Protein AF-A0A1A6HF45-F1 (afdb_monomer)

Mean predicted aligned error: 6.42 Å

Secondary structure (DSSP, 8-state):
-EE-HHHHT-B-TTS-BHHHHHHHTTPPPEE-----EEE-TTSSS-EEE---TTHHHHT---SSHHHHHHHHHHTT---EE--PPP--SS--HHHHHHHHHHHHHHHHHHHHHTT--GGG-EE-PBP----TT--S---HHHHHHHHHHHHHHH--TT---B--B-TT--HHHHHHHHHHHHH-SS---

Nearest PDB structures (foldseek):
  1ewd-assembly1_D  TM=9.603E-01  e=3.423E-29  Oryctolagus cuniculus
  2quu-assembly1_B  TM=9.633E-01  e=3.889E-29  Oryctolagus cuniculus
  5ky6-assembly1_A  TM=9.635E-01  e=1.078E-28  Homo sapiens
  1xfb-assembly1_A  TM=9.601E-01  e=4.112E-28  Homo sapiens
  1fdj-assembly1_A  TM=9.545E-01  e=1.053E-25  Oryctolagus cuniculus

Organism: Neotoma lepida (NCBI:txid56216)

Solvent-accessible surface area (backbone atoms only — not comparable to full-atom values): 10863 Å² total; per-residue (Å²): 86,78,32,51,71,71,56,59,77,36,56,47,97,88,67,48,41,42,61,55,56,41,44,75,71,76,42,62,82,45,70,60,68,66,70,49,75,41,80,38,86,98,51,92,83,42,66,45,78,41,37,42,83,63,39,21,88,72,72,46,76,55,91,50,78,35,41,47,36,40,46,27,49,81,68,78,39,72,32,70,49,64,71,71,67,78,63,86,66,57,44,48,45,66,57,36,28,54,50,51,35,56,50,43,40,52,49,50,49,45,26,54,76,61,67,45,64,48,67,55,32,35,39,29,36,51,68,32,48,50,17,92,65,28,86,76,82,78,53,65,67,56,48,12,44,41,35,55,51,32,41,69,74,36,56,62,71,55,38,76,45,76,54,66,47,64,81,91,54,51,78,66,55,43,52,52,46,53,51,34,41,72,64,38,92,66,88,79,110

Radius of gyration: 18.0 Å; Cα contacts (8 Å, |Δi|>4): 271; chains: 1; bounding box: 36×46×45 Å

Foldseek 3Di:
DEDEPVLQQDADPVRHRVCVVQVVVVHDYHYDQWPDWDDDPPDDRDTFIHRFVCVDVVFRHDDHLLVVLVSCVSVVHAEEREPEDAQPDQFALVVLLVVLLVSLQVVVVSNVVSVHQQLSYEYAYAQRHHHPNHPDDDDLLSSLCSRQVSCVNRPDPSHPYYDYDQHPDDPVRSVSSVVSNVVHPDDDD

pLDDT: mean 83.81, std 14.58, range [29.05, 98.5]

Structure (mmCIF, N/CA/C/O backbone):
data_AF-A0A1A6HF45-F1
#
_entry.id   AF-A0A1A6HF45-F1
#
loop_
_atom_site.group_PDB
_atom_site.id
_atom_site.type_symbol
_atom_site.label_atom_id
_atom_site.label_alt_id
_atom_site.label_comp_id
_atom_site.label_asym_id
_atom_site.label_entity_id
_atom_site.label_seq_id
_atom_site.pdbx_PDB_ins_code
_atom_site.Cartn_x
_atom_site.Cartn_y
_atom_site.Cartn_z
_atom_site.occupancy
_atom_site.B_iso_or_equiv
_atom_site.auth_seq_id
_atom_site.auth_comp_id
_atom_site.auth_asym_id
_atom_site.auth_atom_id
_atom_site.pdbx_PDB_model_num
ATOM 1 N N . MET A 1 1 ? -5.197 11.336 8.314 1.00 84.81 1 MET A N 1
ATOM 2 C CA . MET A 1 1 ? -3.886 11.522 8.972 1.00 84.81 1 MET A CA 1
ATOM 3 C C . MET A 1 1 ? -3.612 10.313 9.843 1.00 84.81 1 MET A C 1
ATOM 5 O O . MET A 1 1 ? -4.471 9.994 10.654 1.00 84.81 1 MET A O 1
ATOM 9 N N . ILE A 1 2 ? -2.473 9.645 9.664 1.00 85.75 2 ILE A N 1
ATOM 10 C CA . ILE A 1 2 ? -2.069 8.496 10.487 1.00 85.75 2 ILE A CA 1
ATOM 11 C C . ILE A 1 2 ? -1.149 9.019 11.592 1.00 85.75 2 ILE A C 1
ATOM 13 O O . ILE A 1 2 ? -0.159 9.681 11.295 1.00 85.75 2 ILE A O 1
ATOM 17 N N . LEU A 1 3 ? -1.496 8.767 12.852 1.00 78.69 3 LEU A N 1
ATOM 18 C CA . LEU A 1 3 ? -0.749 9.229 14.021 1.00 78.69 3 LEU A CA 1
ATOM 19 C C . LEU A 1 3 ? -0.046 8.065 14.723 1.00 78.69 3 LEU A C 1
ATOM 21 O O . LEU A 1 3 ? -0.551 6.940 14.740 1.00 78.69 3 LEU A O 1
ATOM 25 N N . PHE A 1 4 ? 1.082 8.352 15.368 1.00 77.50 4 PHE A N 1
ATOM 26 C CA . PHE A 1 4 ? 1.642 7.462 16.383 1.00 77.50 4 PHE A CA 1
ATOM 27 C C . PHE A 1 4 ? 0.819 7.540 17.674 1.00 77.50 4 PHE A C 1
ATOM 29 O O . PHE A 1 4 ? 0.128 8.530 17.927 1.00 77.50 4 PHE A O 1
ATOM 36 N N . HIS A 1 5 ? 0.921 6.502 18.510 1.00 71.00 5 HIS A N 1
ATOM 37 C CA . HIS A 1 5 ? 0.204 6.429 19.785 1.00 71.00 5 HIS A CA 1
ATOM 38 C C . HIS A 1 5 ? 0.452 7.660 20.666 1.00 71.00 5 HIS A C 1
ATOM 40 O O . HIS A 1 5 ? -0.495 8.215 21.208 1.00 71.00 5 HIS A O 1
ATOM 46 N N . GLU A 1 6 ? 1.697 8.132 20.753 1.00 74.88 6 GLU A N 1
ATOM 47 C CA . GLU A 1 6 ? 2.042 9.329 21.524 1.00 74.88 6 GLU A CA 1
ATOM 48 C C . GLU A 1 6 ? 1.312 10.579 21.003 1.00 74.88 6 GLU A C 1
ATOM 50 O O . GLU A 1 6 ? 0.647 11.285 21.761 1.00 74.88 6 GLU A O 1
ATOM 55 N N . THR A 1 7 ? 1.360 10.815 19.688 1.00 80.25 7 THR A N 1
ATOM 56 C CA . THR A 1 7 ? 0.753 11.986 19.038 1.00 80.25 7 THR A CA 1
ATOM 57 C C . THR A 1 7 ? -0.770 12.012 19.167 1.00 80.25 7 THR A C 1
ATOM 59 O O . THR A 1 7 ? -1.367 13.086 19.152 1.00 80.25 7 THR A O 1
ATOM 62 N N . LEU A 1 8 ? -1.425 10.858 19.339 1.00 69.50 8 LEU A N 1
ATOM 63 C CA . LEU A 1 8 ? -2.877 10.794 19.527 1.00 69.50 8 LEU A CA 1
ATOM 64 C C . LEU A 1 8 ? -3.349 11.579 20.766 1.00 69.50 8 LEU A C 1
ATOM 66 O O . LEU A 1 8 ? -4.447 12.139 20.751 1.00 69.50 8 LEU A O 1
ATOM 70 N N . TYR A 1 9 ? -2.522 11.641 21.813 1.00 76.88 9 TYR A N 1
ATOM 71 C CA . TYR A 1 9 ? -2.852 12.293 23.086 1.00 76.88 9 TYR A CA 1
ATOM 72 C C . TYR A 1 9 ? -2.232 13.686 23.242 1.00 76.88 9 TYR A C 1
ATOM 74 O O . TYR A 1 9 ? -2.485 14.367 24.239 1.00 76.88 9 TYR A O 1
ATOM 82 N N . GLN A 1 10 ? -1.445 14.128 22.260 1.00 84.12 10 GLN A N 1
ATOM 83 C CA . GLN A 1 10 ? -0.856 15.461 22.247 1.00 84.12 10 GLN A CA 1
ATOM 84 C C . GLN A 1 10 ? -1.895 16.541 21.889 1.00 84.12 10 GLN A C 1
ATOM 86 O O . GLN A 1 10 ? -2.979 16.282 21.346 1.00 84.12 10 GLN A O 1
ATOM 91 N N . LYS A 1 11 ? -1.552 17.784 22.230 1.00 90.69 11 LYS A N 1
ATOM 92 C CA . LYS A 1 11 ? -2.374 18.979 22.027 1.00 90.69 11 LYS A CA 1
ATOM 93 C C . LYS A 1 11 ? -1.600 20.003 21.203 1.00 90.69 11 LYS A C 1
ATOM 95 O O . LYS A 1 11 ? -0.378 20.059 21.291 1.00 90.69 11 LYS A O 1
ATOM 100 N N . ALA A 1 12 ? -2.325 20.809 20.437 1.00 94.75 12 ALA A N 1
ATOM 101 C CA . ALA A 1 12 ? -1.776 21.996 19.796 1.00 94.75 12 ALA A CA 1
ATOM 102 C C . ALA A 1 12 ? -1.523 23.111 20.827 1.00 94.75 12 ALA A C 1
ATOM 104 O O . ALA A 1 12 ? -2.021 23.048 21.954 1.00 94.75 12 ALA A O 1
ATOM 105 N N . ASP A 1 13 ? -0.811 24.160 20.411 1.00 97.19 13 ASP A N 1
ATOM 106 C CA . ASP A 1 13 ? -0.494 25.323 21.255 1.00 97.19 13 ASP A CA 1
ATOM 107 C C . ASP A 1 13 ? -1.749 26.035 21.793 1.00 97.19 13 ASP A C 1
ATOM 109 O O . ASP A 1 13 ? -1.724 26.636 22.863 1.00 97.19 13 ASP A O 1
ATOM 113 N N . ASP A 1 14 ? -2.878 25.921 21.084 1.00 95.44 14 ASP A N 1
ATOM 114 C CA . ASP A 1 14 ? -4.184 26.446 21.504 1.00 95.44 14 ASP A CA 1
ATOM 115 C C . ASP A 1 14 ? -4.932 25.542 22.510 1.00 95.44 14 ASP A C 1
ATOM 117 O O . ASP A 1 14 ? -6.084 25.802 22.863 1.00 95.44 14 ASP A O 1
ATOM 121 N N . GLY A 1 15 ? -4.296 24.461 22.970 1.00 94.19 15 GLY A N 1
ATOM 122 C CA . GLY A 1 15 ? -4.825 23.517 23.951 1.00 94.19 15 GLY A CA 1
ATOM 123 C C . GLY A 1 15 ? -5.776 22.458 23.388 1.00 94.19 15 GLY A C 1
ATOM 124 O O . GLY A 1 15 ? -6.162 21.543 24.128 1.00 94.19 15 GLY A O 1
ATOM 125 N N . ARG A 1 16 ? -6.149 22.515 22.100 1.00 92.38 16 ARG A N 1
ATOM 126 C CA . ARG A 1 16 ? -7.020 21.500 21.490 1.00 92.38 16 ARG A CA 1
ATOM 127 C C . ARG A 1 16 ? -6.257 20.193 21.245 1.00 92.38 16 ARG A C 1
ATOM 129 O O . ARG A 1 16 ? -5.139 20.230 20.730 1.00 92.38 16 ARG A O 1
ATOM 136 N N . PRO A 1 17 ? -6.849 19.018 21.539 1.00 85.38 17 PRO A N 1
ATOM 137 C CA . PRO A 1 17 ? -6.277 17.732 21.142 1.00 85.38 17 PRO A CA 1
ATOM 138 C C . PRO A 1 17 ? -6.073 17.661 19.627 1.00 85.38 17 PRO A C 1
ATOM 140 O O . PRO A 1 17 ? -6.963 18.072 18.874 1.00 85.38 17 PRO A O 1
ATOM 143 N N . PHE A 1 18 ? -4.973 17.065 19.158 1.00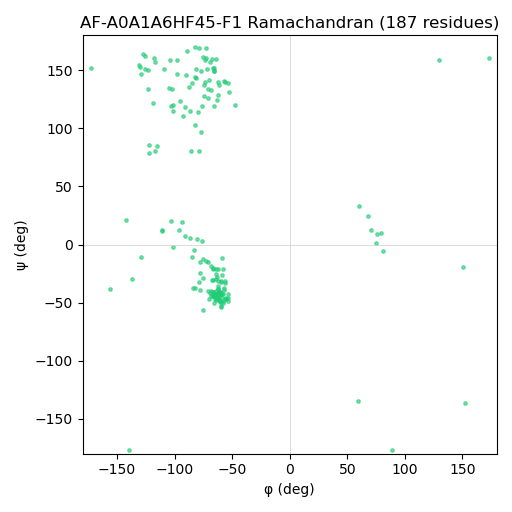 83.38 18 PHE A N 1
ATOM 144 C CA . PHE A 1 18 ? -4.741 16.918 17.713 1.00 83.38 18 PHE A CA 1
ATOM 145 C C . PHE A 1 18 ? -5.878 16.178 16.999 1.00 83.38 18 PHE A C 1
ATOM 147 O O . PHE A 1 18 ? -6.220 16.525 15.868 1.00 83.38 18 PHE A O 1
ATOM 154 N N . LEU A 1 19 ? -6.550 15.246 17.685 1.00 78.38 19 LEU A N 1
ATOM 155 C CA . LEU A 1 19 ? -7.766 14.597 17.190 1.00 78.38 19 LEU A CA 1
ATOM 156 C C . LEU A 1 19 ? -8.847 15.616 16.784 1.00 78.38 19 LEU A C 1
ATOM 158 O O . LEU A 1 19 ? -9.450 15.490 15.720 1.00 78.38 19 LEU A O 1
ATOM 162 N N . GLN A 1 20 ? -9.091 16.626 17.623 1.00 80.19 20 GLN A N 1
ATOM 163 C CA . GLN A 1 20 ? -10.076 17.672 17.341 1.00 80.19 20 GLN A CA 1
ATOM 164 C C . GLN A 1 20 ? -9.598 18.593 16.225 1.00 80.19 20 GLN A C 1
ATOM 166 O O . GLN A 1 20 ? -10.389 18.945 15.353 1.00 80.19 20 GLN A O 1
ATOM 171 N N . VAL A 1 21 ? -8.308 18.941 16.212 1.00 91.94 21 VAL A N 1
ATOM 172 C CA . VAL A 1 21 ? -7.723 19.770 15.151 1.00 91.94 21 VAL A CA 1
ATOM 173 C C . VAL A 1 21 ? -7.921 19.106 13.786 1.00 91.94 21 VAL A C 1
ATOM 175 O O . VAL A 1 21 ? -8.437 19.746 12.871 1.00 91.94 21 VAL A O 1
ATOM 178 N N . ILE A 1 22 ? -7.600 17.816 13.656 1.00 87.44 22 ILE A N 1
ATOM 179 C CA . ILE A 1 22 ? -7.742 17.070 12.398 1.00 87.44 22 ILE A CA 1
ATOM 180 C C . ILE A 1 22 ? -9.219 16.949 11.996 1.00 87.44 22 ILE A C 1
ATOM 182 O O . ILE A 1 22 ? -9.564 17.267 10.857 1.00 87.44 22 ILE A O 1
ATOM 186 N N . LYS A 1 23 ? -10.103 16.572 12.931 1.00 82.31 23 LYS A N 1
ATOM 187 C CA . LYS A 1 23 ? -11.547 16.449 12.660 1.00 82.31 23 LYS A CA 1
ATOM 188 C C . LYS A 1 23 ? -12.186 17.779 12.258 1.00 82.31 23 LYS A C 1
ATOM 190 O O . LYS A 1 23 ? -13.011 17.802 11.353 1.00 82.31 23 LYS A O 1
ATOM 195 N N . SER A 1 24 ? -11.773 18.892 12.871 1.00 92.62 24 SER A N 1
ATOM 196 C CA . SER A 1 24 ? -12.285 20.230 12.529 1.00 92.62 24 SER A CA 1
ATOM 197 C C . SER A 1 24 ? -11.942 20.664 11.100 1.00 92.62 24 SER A C 1
ATOM 199 O O . SER A 1 24 ? -12.625 21.514 10.541 1.00 92.62 24 SER A O 1
ATOM 201 N N . LYS A 1 25 ? -10.918 20.050 10.492 1.00 94.06 25 LYS A N 1
ATOM 202 C CA . LYS A 1 25 ? -10.513 20.259 9.095 1.00 94.06 25 LYS A CA 1
ATOM 203 C C . LYS A 1 25 ? -11.093 19.203 8.140 1.00 94.06 25 LYS A C 1
ATOM 205 O O . LYS A 1 25 ? -10.629 19.089 7.012 1.00 94.06 25 LYS A O 1
ATOM 210 N N . GLY A 1 26 ? -12.060 18.399 8.594 1.00 90.00 26 GLY A N 1
ATOM 211 C CA . GLY A 1 26 ? -12.676 17.322 7.810 1.00 90.00 26 GLY A CA 1
ATOM 212 C C . GLY A 1 26 ? -11.808 16.068 7.654 1.00 90.00 26 GLY A C 1
ATOM 213 O O . GLY A 1 26 ? -12.150 15.177 6.883 1.00 90.00 26 GLY A O 1
ATOM 214 N N . GLY A 1 27 ? -10.682 15.977 8.368 1.00 82.19 27 GLY A N 1
ATOM 215 C CA . GLY A 1 27 ? -9.774 14.840 8.278 1.00 82.19 27 GLY A CA 1
ATOM 216 C C . GLY A 1 27 ? -10.226 13.646 9.120 1.00 82.19 27 GLY A C 1
ATOM 217 O O . GLY A 1 27 ? -10.680 13.795 10.256 1.00 82.19 27 GLY A O 1
ATOM 218 N N . VAL A 1 28 ? -10.007 12.441 8.593 1.00 82.94 28 VAL A N 1
ATOM 219 C CA . VAL A 1 28 ? -10.103 11.188 9.357 1.00 82.94 28 VAL A CA 1
ATOM 220 C C . VAL A 1 28 ? -8.776 10.926 10.073 1.00 82.94 28 VAL A C 1
ATOM 222 O O . VAL A 1 28 ? -7.695 11.154 9.515 1.00 82.94 28 VAL A O 1
ATOM 225 N N . VAL A 1 29 ? -8.850 10.456 11.319 1.00 74.31 29 VAL A N 1
ATOM 226 C CA . VAL A 1 29 ? -7.678 10.109 12.133 1.00 74.31 29 VAL A CA 1
ATOM 227 C C . VAL A 1 29 ? -7.497 8.596 12.123 1.00 74.31 29 VAL A C 1
ATOM 229 O O . VAL A 1 29 ? -8.390 7.871 12.546 1.00 74.31 29 VAL A O 1
ATOM 232 N N . GLY A 1 30 ? -6.345 8.144 11.639 1.00 77.06 30 GLY A N 1
ATOM 233 C CA . GLY A 1 30 ? -5.865 6.772 11.766 1.00 77.06 30 GLY A CA 1
ATOM 234 C C . GLY A 1 30 ? -4.777 6.687 12.834 1.00 77.06 30 GLY A C 1
ATOM 235 O O . GLY A 1 30 ? -4.132 7.687 13.152 1.00 77.06 30 GLY A O 1
ATOM 236 N N . ILE A 1 31 ? -4.557 5.493 13.372 1.00 71.69 31 ILE A N 1
ATOM 237 C CA . ILE A 1 31 ? -3.501 5.212 14.346 1.00 71.69 31 ILE A CA 1
ATOM 238 C C . ILE A 1 31 ? -2.605 4.092 13.823 1.00 71.69 31 ILE A C 1
ATOM 240 O O . ILE A 1 31 ? -3.099 3.075 13.342 1.00 71.69 31 ILE A O 1
ATOM 244 N N . LYS A 1 32 ? -1.287 4.285 13.921 1.00 76.12 32 LYS A N 1
ATOM 245 C CA . LYS A 1 32 ? -0.308 3.224 13.692 1.00 76.12 32 LYS A CA 1
ATOM 246 C C . LYS A 1 32 ? -0.307 2.275 14.892 1.00 76.12 32 LYS A C 1
ATOM 248 O O . LYS A 1 32 ? -0.211 2.717 16.037 1.00 76.12 32 LYS A O 1
ATOM 253 N N . VAL A 1 33 ? -0.448 0.984 14.624 1.00 63.81 33 VAL A N 1
ATOM 254 C CA . VAL A 1 33 ? -0.724 -0.052 15.636 1.00 63.81 33 VAL A CA 1
ATOM 255 C C . VAL A 1 33 ? 0.225 -1.245 15.550 1.00 63.81 33 VAL A C 1
ATOM 257 O O . VAL A 1 33 ? 0.284 -2.032 16.498 1.00 63.81 33 VAL A O 1
ATOM 260 N N . ASP A 1 34 ? 1.019 -1.347 14.480 1.00 72.12 34 ASP A N 1
ATOM 261 C CA . ASP A 1 34 ? 2.178 -2.232 14.445 1.00 72.12 34 ASP A CA 1
ATOM 262 C C . ASP A 1 34 ? 3.258 -1.767 15.436 1.00 72.12 34 ASP A C 1
ATOM 264 O O . ASP A 1 34 ? 3.383 -0.586 15.768 1.00 72.12 34 ASP A O 1
ATOM 268 N N . LYS A 1 35 ? 4.043 -2.728 15.925 1.00 66.31 35 LYS A N 1
ATOM 269 C CA . LYS A 1 35 ? 5.190 -2.519 16.821 1.00 66.31 35 LYS A CA 1
ATOM 270 C C . LYS A 1 35 ? 6.523 -2.643 16.067 1.00 66.31 35 LYS A C 1
ATOM 272 O O . LYS A 1 35 ? 7.557 -2.856 16.693 1.00 66.31 35 LYS A O 1
ATOM 277 N N . GLY A 1 36 ? 6.503 -2.494 14.741 1.00 71.75 36 GLY A N 1
ATOM 278 C CA . GLY A 1 36 ? 7.681 -2.589 13.882 1.00 71.75 36 GLY A CA 1
ATOM 279 C C . GLY A 1 36 ? 7.999 -4.001 13.381 1.00 71.75 36 GLY A C 1
ATOM 280 O O . GLY A 1 36 ? 7.261 -4.963 13.603 1.00 71.75 36 GLY A O 1
ATOM 281 N N . MET A 1 37 ? 9.107 -4.098 12.647 1.00 75.62 37 MET A N 1
ATOM 282 C CA . MET A 1 37 ? 9.566 -5.318 11.983 1.00 75.62 37 MET A CA 1
ATOM 283 C C . MET A 1 37 ? 10.485 -6.148 12.883 1.00 75.62 37 MET A C 1
ATOM 285 O O . MET A 1 37 ? 11.303 -5.598 13.619 1.00 75.62 37 MET A O 1
ATOM 289 N N . VAL A 1 38 ? 10.415 -7.474 12.756 1.00 75.31 38 VAL A N 1
ATOM 290 C CA . VAL A 1 38 ? 11.356 -8.413 13.380 1.00 75.31 38 VAL A CA 1
ATOM 291 C C . VAL A 1 38 ? 11.897 -9.436 12.389 1.00 75.31 38 VAL A C 1
ATOM 293 O O . VAL A 1 38 ? 11.205 -9.766 11.424 1.00 75.31 38 VAL A O 1
ATOM 296 N N . PRO A 1 39 ? 13.111 -9.972 12.614 1.00 78.69 39 PRO A N 1
ATOM 297 C CA . PRO A 1 39 ? 13.702 -10.963 11.723 1.00 78.69 39 PRO A CA 1
ATOM 298 C C . PRO A 1 39 ? 12.871 -12.245 11.641 1.00 78.69 39 PRO A C 1
ATOM 300 O O . PRO A 1 39 ? 12.428 -12.782 12.658 1.00 78.69 39 PRO A O 1
ATOM 303 N N . LEU A 1 40 ? 12.720 -12.777 10.429 1.00 69.88 40 LEU A N 1
ATOM 304 C CA . LEU A 1 40 ? 12.119 -14.082 10.195 1.00 69.88 40 LEU A CA 1
ATOM 305 C C . LEU A 1 40 ? 13.221 -15.150 10.165 1.00 69.88 40 LEU A C 1
ATOM 307 O O . LEU A 1 40 ? 14.043 -15.194 9.244 1.00 69.88 40 LEU A O 1
ATOM 311 N N . ALA A 1 41 ? 13.250 -16.003 11.190 1.00 75.38 41 ALA A N 1
ATOM 312 C CA . ALA A 1 41 ? 14.271 -17.036 11.342 1.00 75.38 41 ALA A CA 1
ATOM 313 C C . ALA A 1 41 ? 14.336 -17.967 10.117 1.00 75.38 41 ALA A C 1
ATOM 315 O O . ALA A 1 41 ? 13.313 -18.354 9.555 1.00 75.38 41 ALA A O 1
ATOM 316 N N . GLY A 1 42 ? 15.553 -18.333 9.706 1.00 78.69 42 GLY A N 1
ATOM 317 C CA . GLY A 1 42 ? 15.779 -19.194 8.538 1.00 78.69 42 GLY A CA 1
ATOM 318 C C . GLY A 1 42 ? 15.680 -18.482 7.185 1.00 78.69 42 GLY A C 1
ATOM 319 O O . GLY A 1 42 ? 15.685 -19.143 6.150 1.00 78.69 42 GLY A O 1
ATOM 320 N N . THR A 1 43 ? 15.610 -17.148 7.166 1.00 76.81 43 THR A N 1
ATOM 321 C CA . THR A 1 43 ? 15.607 -16.358 5.928 1.00 76.81 43 THR A CA 1
ATOM 322 C C . THR A 1 43 ? 16.826 -15.444 5.830 1.00 76.81 43 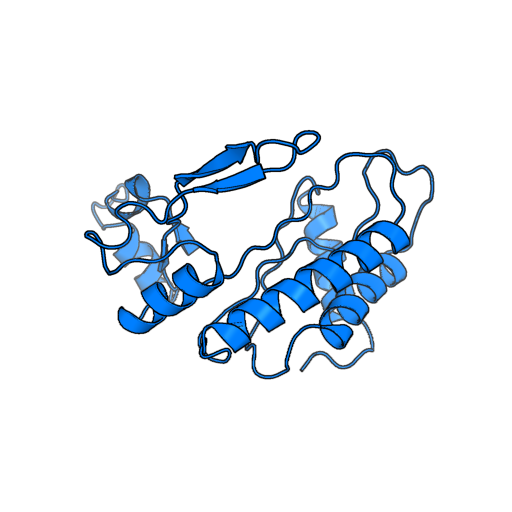THR A C 1
ATOM 324 O O . THR A 1 43 ? 17.430 -15.079 6.838 1.00 76.81 43 THR A O 1
ATOM 327 N N . ASN A 1 44 ? 17.189 -15.053 4.606 1.00 79.44 44 ASN A N 1
ATOM 328 C CA . ASN A 1 44 ? 18.256 -14.084 4.370 1.00 79.44 44 ASN A CA 1
ATOM 329 C C . ASN A 1 44 ? 17.744 -12.654 4.610 1.00 79.44 44 ASN A C 1
ATOM 331 O O . ASN A 1 44 ? 17.347 -11.976 3.666 1.00 79.44 44 ASN A O 1
ATOM 335 N N . GLY A 1 45 ? 17.677 -12.243 5.878 1.00 74.94 45 GLY A N 1
ATOM 336 C CA . GLY A 1 45 ? 17.323 -10.874 6.266 1.00 74.94 45 GLY A CA 1
ATOM 337 C C . GLY A 1 45 ? 15.861 -10.478 6.033 1.00 74.94 45 GLY A C 1
ATOM 338 O O . GLY A 1 45 ? 15.548 -9.295 6.124 1.00 74.94 45 GLY A O 1
ATOM 339 N N . LYS A 1 46 ? 14.950 -11.426 5.750 1.00 72.31 46 LYS A N 1
ATOM 340 C CA . LYS A 1 46 ? 13.522 -11.093 5.654 1.00 72.31 46 LYS A CA 1
ATOM 341 C C . LYS A 1 46 ? 12.960 -10.809 7.037 1.00 72.31 46 LYS A C 1
ATOM 343 O O . LYS A 1 46 ? 13.391 -11.388 8.037 1.00 72.31 46 LYS A O 1
ATOM 348 N N . THR A 1 47 ? 11.951 -9.957 7.069 1.00 75.62 47 THR A N 1
ATOM 349 C CA . THR A 1 47 ? 11.260 -9.566 8.289 1.00 75.62 47 THR A CA 1
ATOM 350 C C . THR A 1 47 ? 9.789 -9.963 8.242 1.00 75.62 47 THR A C 1
ATOM 352 O O . THR A 1 47 ? 9.221 -10.239 7.186 1.00 75.62 47 THR A O 1
ATOM 355 N N . THR A 1 48 ? 9.177 -10.019 9.417 1.00 70.50 48 THR A N 1
ATOM 356 C CA . THR A 1 48 ? 7.725 -10.015 9.600 1.00 70.50 48 THR A CA 1
ATOM 357 C C . THR A 1 48 ? 7.361 -8.887 10.556 1.00 70.50 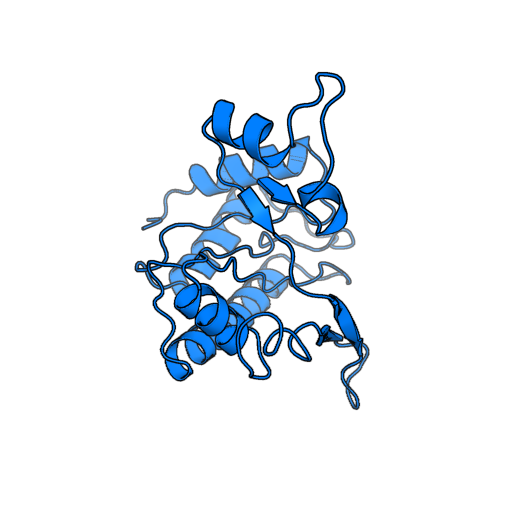48 THR A C 1
ATOM 359 O O . THR A 1 48 ? 8.219 -8.375 11.276 1.00 70.50 48 THR A O 1
ATOM 362 N N . ILE A 1 49 ? 6.100 -8.475 10.575 1.00 61.16 49 ILE A N 1
ATOM 363 C CA . ILE A 1 49 ? 5.634 -7.396 11.447 1.00 61.16 49 ILE A CA 1
ATOM 364 C C . ILE A 1 49 ? 5.226 -7.981 12.806 1.00 61.16 49 ILE A C 1
ATOM 366 O O . ILE A 1 49 ? 4.547 -9.004 12.877 1.00 61.16 49 ILE A O 1
ATOM 370 N N . GLN A 1 50 ? 5.644 -7.326 13.892 1.00 55.28 50 GLN A N 1
ATOM 371 C CA . GLN A 1 50 ? 5.119 -7.542 15.240 1.00 55.28 50 GLN A CA 1
ATOM 372 C C . GLN A 1 50 ? 4.075 -6.481 15.580 1.00 55.28 50 GLN A C 1
ATOM 374 O O . GLN A 1 50 ? 4.049 -5.388 15.023 1.00 55.28 50 GLN A O 1
ATOM 379 N N . GLY A 1 51 ? 3.217 -6.774 16.553 1.00 54.72 51 GLY A N 1
ATOM 380 C CA . GLY A 1 51 ? 2.182 -5.832 16.992 1.00 54.72 51 GLY A CA 1
ATOM 381 C C . GLY A 1 51 ? 0.937 -6.501 17.540 1.00 54.72 51 GLY A C 1
ATOM 382 O O . GLY A 1 51 ? 0.204 -5.877 18.301 1.00 54.72 51 GLY A O 1
ATOM 383 N N . LEU A 1 52 ? 0.766 -7.777 17.200 1.00 49.94 52 LEU A N 1
ATOM 384 C CA . LEU A 1 52 ? -0.428 -8.575 17.446 1.00 49.94 52 LEU A CA 1
ATOM 385 C C . LEU A 1 52 ? -0.528 -9.082 18.893 1.00 49.94 52 LEU A C 1
ATOM 387 O O . LEU A 1 52 ? -1.618 -9.122 19.464 1.00 49.94 52 LEU A O 1
ATOM 391 N N . ASP A 1 53 ? 0.607 -9.360 19.542 1.00 41.03 53 ASP A N 1
ATOM 392 C CA . ASP A 1 53 ? 0.649 -9.692 20.969 1.00 41.03 53 ASP A CA 1
ATOM 393 C C . ASP A 1 53 ? 0.219 -8.475 21.808 1.00 41.03 53 ASP A C 1
ATOM 395 O O . ASP A 1 53 ? 0.825 -7.390 21.750 1.00 41.03 53 ASP A O 1
ATOM 399 N N . GLY A 1 54 ? -0.867 -8.630 22.570 1.00 43.28 54 GLY A N 1
ATOM 400 C CA . GLY A 1 54 ? -1.498 -7.529 23.298 1.00 43.28 54 GLY A CA 1
ATOM 401 C C . GLY A 1 54 ? -2.306 -6.563 22.427 1.00 43.28 54 GLY A C 1
ATOM 402 O O . GLY A 1 54 ? -2.841 -5.587 22.949 1.00 43.28 54 GLY A O 1
ATOM 403 N N . LEU A 1 55 ? -2.416 -6.779 21.107 1.00 49.06 55 LEU A N 1
ATOM 404 C CA . LEU A 1 55 ? -3.462 -6.131 20.298 1.00 49.06 55 LEU A CA 1
ATOM 405 C C . LEU A 1 55 ? -4.840 -6.649 20.713 1.00 49.06 55 LEU A C 1
ATOM 407 O O . LEU A 1 55 ? -5.829 -5.955 20.530 1.00 49.06 55 LEU A O 1
ATOM 411 N N . SER A 1 56 ? -4.860 -7.826 21.350 1.00 41.47 56 SER A N 1
ATOM 412 C CA . SER A 1 56 ? -6.042 -8.490 21.866 1.00 41.47 56 SER A CA 1
ATOM 413 C C . SER A 1 56 ? -6.631 -7.937 23.139 1.00 41.47 56 SER A C 1
ATOM 415 O O . SER A 1 56 ? -7.792 -7.561 23.194 1.00 41.47 56 SER A O 1
ATOM 417 N N . GLU A 1 57 ? -5.804 -7.874 24.179 1.00 40.84 57 GLU A N 1
ATOM 418 C CA . GLU A 1 57 ? -6.197 -7.244 25.431 1.00 40.84 57 GLU A CA 1
ATOM 419 C C . GLU A 1 57 ? -6.296 -5.725 25.284 1.00 40.84 57 GLU A C 1
ATOM 421 O O . GLU A 1 57 ? -6.898 -5.061 26.123 1.00 40.84 57 GLU A O 1
ATOM 426 N N . ARG A 1 58 ? -5.742 -5.173 24.196 1.00 50.94 58 ARG A N 1
ATOM 427 C CA . ARG A 1 58 ? -6.160 -3.863 23.716 1.00 50.94 58 ARG A CA 1
ATOM 428 C C . ARG A 1 58 ? -7.489 -3.950 22.955 1.00 50.94 58 ARG A C 1
ATOM 430 O O . ARG A 1 58 ? -8.268 -3.052 23.226 1.00 50.94 58 ARG A O 1
ATOM 437 N N . TYR A 1 59 ? -7.767 -4.987 22.130 1.00 46.53 59 TYR A N 1
ATOM 438 C CA . TYR A 1 59 ? -9.045 -5.220 21.411 1.00 46.53 59 TYR A CA 1
ATOM 439 C C . TYR A 1 59 ? -9.515 -6.652 20.920 1.00 46.53 59 TYR A C 1
ATOM 441 O O . TYR A 1 59 ? -10.716 -6.854 20.966 1.00 46.53 59 TYR A O 1
ATOM 449 N N . ALA A 1 60 ? -8.739 -7.627 20.403 1.00 32.22 60 ALA A N 1
ATOM 450 C CA . ALA A 1 60 ? -8.911 -9.137 20.473 1.00 32.22 60 ALA A CA 1
ATOM 451 C C . ALA A 1 60 ? -7.843 -9.875 19.574 1.00 32.22 60 ALA A C 1
ATOM 453 O O . ALA A 1 60 ? -7.197 -9.200 18.792 1.00 32.22 60 ALA A O 1
ATOM 454 N N . GLN A 1 61 ? -7.522 -11.174 19.741 1.00 29.05 61 GLN A N 1
ATOM 455 C CA . GLN A 1 61 ? -6.249 -11.864 19.329 1.00 29.05 61 GLN A CA 1
ATOM 456 C C . GLN A 1 61 ? -6.138 -12.238 17.828 1.00 29.05 61 GLN A C 1
ATOM 458 O O . GLN A 1 61 ? -7.156 -12.181 17.151 1.00 29.05 61 GLN A O 1
ATOM 463 N N . HIS A 1 62 ? -4.925 -12.657 17.380 1.00 41.41 62 HIS A N 1
ATOM 464 C CA . HIS A 1 62 ? -4.488 -13.439 16.172 1.00 41.41 62 HIS A CA 1
ATOM 465 C C . HIS A 1 62 ? -3.324 -12.803 15.343 1.00 41.41 62 HIS A C 1
ATOM 467 O O . HIS A 1 62 ? -2.996 -11.645 15.566 1.00 41.41 62 HIS A O 1
ATOM 473 N N . LYS A 1 63 ? -2.589 -13.602 14.535 1.00 46.94 63 LYS A N 1
ATOM 474 C CA . LYS A 1 63 ? -1.120 -13.585 14.275 1.00 46.94 63 LYS A CA 1
ATOM 475 C C . LYS A 1 63 ? -0.631 -13.142 12.868 1.00 46.94 63 LYS A C 1
ATOM 477 O O . LYS A 1 63 ? 0.574 -13.240 12.619 1.00 46.94 63 LYS A O 1
ATOM 482 N N . ASP A 1 64 ? -1.466 -12.568 12.000 1.00 56.84 64 ASP A N 1
ATOM 483 C CA . ASP A 1 64 ? -1.020 -11.949 10.733 1.00 56.84 64 ASP A CA 1
ATOM 484 C C . ASP A 1 64 ? -1.728 -10.621 10.342 1.00 56.84 64 ASP A C 1
ATOM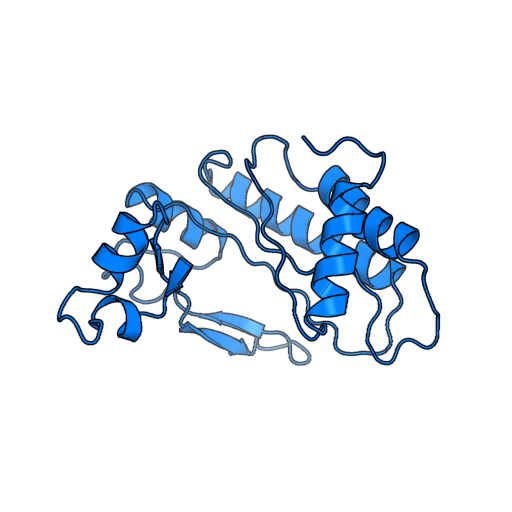 486 O O . ASP A 1 64 ? -2.507 -10.043 11.100 1.00 56.84 64 ASP A O 1
ATOM 490 N N . GLY A 1 65 ? -1.400 -10.067 9.162 1.00 57.31 65 GLY A N 1
ATOM 491 C CA . GLY A 1 65 ? -1.987 -8.818 8.650 1.00 57.31 65 GLY A CA 1
ATOM 492 C C . GLY A 1 65 ? -3.472 -8.918 8.264 1.00 57.31 65 GLY A C 1
ATOM 493 O O . GLY A 1 65 ? -4.145 -7.891 8.170 1.00 57.31 65 GLY A O 1
ATOM 494 N N . ALA A 1 66 ? -3.996 -10.129 8.063 1.00 63.53 66 ALA A N 1
ATOM 495 C CA . ALA A 1 66 ? -5.415 -10.357 7.816 1.00 63.53 66 ALA A CA 1
ATOM 496 C C . ALA A 1 66 ? -6.195 -10.440 9.137 1.00 63.53 66 ALA A C 1
ATOM 498 O O . ALA A 1 66 ? -7.262 -9.838 9.268 1.00 63.53 66 ALA A O 1
ATOM 499 N N . ASP A 1 67 ? -5.601 -11.052 10.161 1.00 67.25 67 ASP A N 1
ATOM 500 C CA . ASP A 1 67 ? -6.084 -10.978 11.539 1.00 67.25 67 ASP A CA 1
ATOM 501 C C . ASP A 1 67 ? -6.143 -9.535 12.035 1.00 67.25 67 ASP A C 1
ATOM 503 O O . ASP A 1 67 ? -7.141 -9.111 12.618 1.00 67.25 67 ASP A O 1
ATOM 507 N N . PHE A 1 68 ? -5.112 -8.746 11.728 1.00 69.75 68 PHE A N 1
ATOM 508 C CA . PHE A 1 68 ? -5.107 -7.314 11.997 1.00 69.75 68 PHE A CA 1
ATOM 509 C C . PHE A 1 68 ? -6.337 -6.604 11.408 1.00 69.75 68 PHE A C 1
ATOM 511 O O . PHE A 1 68 ? -7.016 -5.851 12.112 1.00 69.75 68 PHE A O 1
ATOM 518 N N . ALA A 1 69 ? -6.649 -6.864 10.135 1.00 73.44 69 ALA A N 1
ATOM 519 C CA . ALA A 1 69 ? -7.784 -6.246 9.460 1.00 73.44 69 ALA A CA 1
ATOM 520 C C . ALA A 1 69 ? -9.123 -6.609 10.126 1.00 73.44 69 ALA A C 1
ATOM 522 O O . ALA A 1 69 ? -9.949 -5.727 10.370 1.00 73.44 69 ALA A O 1
ATOM 523 N N . ASN A 1 70 ? -9.297 -7.874 10.513 1.00 75.88 70 ASN A N 1
ATOM 524 C CA . ASN A 1 70 ? -10.479 -8.326 11.245 1.00 75.88 70 ASN A CA 1
ATOM 525 C C . ASN A 1 70 ? -10.618 -7.677 12.621 1.00 75.88 70 ASN A C 1
ATOM 527 O O . ASN A 1 70 ? -11.710 -7.238 12.982 1.00 75.88 70 ASN A O 1
ATOM 531 N N . ILE A 1 71 ? -9.527 -7.587 13.387 1.00 73.81 71 ILE A N 1
ATOM 532 C CA . ILE A 1 71 ? -9.537 -6.935 14.703 1.00 73.81 71 ILE A CA 1
ATOM 533 C C . ILE A 1 71 ? -9.939 -5.464 14.547 1.00 73.81 71 ILE A C 1
ATOM 535 O O . ILE A 1 71 ? -10.744 -4.960 15.329 1.00 73.81 71 ILE A O 1
ATOM 539 N N . CYS A 1 72 ? -9.445 -4.772 13.516 1.00 79.19 72 CYS A N 1
ATOM 540 C CA . CYS A 1 72 ? -9.888 -3.415 13.209 1.00 79.19 72 CYS A CA 1
ATOM 541 C C . CYS A 1 72 ? -11.396 -3.352 12.931 1.00 79.19 72 CYS A C 1
ATOM 543 O O . CYS A 1 72 ? -12.088 -2.546 13.557 1.00 79.19 72 CYS A O 1
ATOM 545 N N . HIS A 1 73 ? -11.926 -4.223 12.068 1.00 82.50 73 HIS A N 1
ATOM 546 C CA . HIS A 1 73 ? -13.358 -4.250 11.748 1.00 82.50 73 HIS A CA 1
ATOM 547 C C . HIS A 1 73 ? -14.238 -4.524 12.963 1.00 82.50 73 HIS A C 1
ATOM 549 O O . HIS A 1 73 ? -15.220 -3.811 13.167 1.00 82.50 73 HIS A O 1
ATOM 555 N N . GLN A 1 74 ? -13.860 -5.482 13.813 1.00 79.44 74 GLN A N 1
ATOM 556 C CA . GLN A 1 74 ? -14.578 -5.797 15.055 1.00 79.44 74 GLN A CA 1
ATOM 557 C C . GLN A 1 74 ? -14.684 -4.595 16.006 1.00 79.44 74 GLN A C 1
ATOM 559 O O . GLN A 1 74 ? -15.579 -4.549 16.846 1.00 79.44 74 GLN A O 1
ATOM 564 N N . ASN A 1 75 ? -13.809 -3.600 15.841 1.00 79.25 75 ASN A N 1
ATOM 565 C CA . ASN A 1 75 ? -13.752 -2.392 16.656 1.00 79.25 75 ASN A CA 1
ATOM 566 C C . ASN A 1 75 ? -14.181 -1.124 15.900 1.00 79.25 75 ASN A C 1
ATOM 568 O O . ASN A 1 75 ? -13.964 -0.013 16.382 1.00 79.25 75 ASN A O 1
ATOM 572 N N . GLY A 1 76 ? -14.790 -1.268 14.717 1.00 83.44 76 GLY A N 1
ATOM 573 C CA . GLY A 1 76 ? -15.260 -0.136 13.912 1.00 83.44 76 GLY A CA 1
ATOM 574 C C . GLY A 1 76 ? -14.133 0.727 13.334 1.00 83.44 76 GLY A C 1
ATOM 575 O O . GLY A 1 76 ? -14.335 1.913 13.070 1.00 83.44 76 GLY A O 1
ATOM 576 N N . ILE A 1 77 ? -12.941 0.154 13.157 1.00 84.25 77 ILE A N 1
ATOM 577 C CA . ILE A 1 77 ? -11.763 0.808 12.583 1.00 84.25 77 ILE A CA 1
ATOM 578 C C . ILE A 1 77 ? -11.564 0.290 11.156 1.00 84.25 77 ILE A C 1
ATOM 580 O O . ILE A 1 77 ? -11.614 -0.912 10.912 1.00 84.25 77 ILE A O 1
ATOM 584 N N . VAL A 1 78 ? -11.301 1.196 10.213 1.00 89.88 78 VAL A N 1
ATOM 585 C CA . VAL A 1 78 ? -10.904 0.846 8.840 1.00 89.88 78 VAL A CA 1
ATOM 586 C C . VAL A 1 78 ? -9.409 0.496 8.834 1.00 89.88 78 VAL A C 1
ATOM 588 O O . VAL A 1 78 ? -8.596 1.390 9.096 1.00 89.88 78 VAL A O 1
ATOM 591 N N . PRO A 1 79 ? -9.009 -0.759 8.559 1.00 87.81 79 PRO A N 1
ATOM 592 C CA . P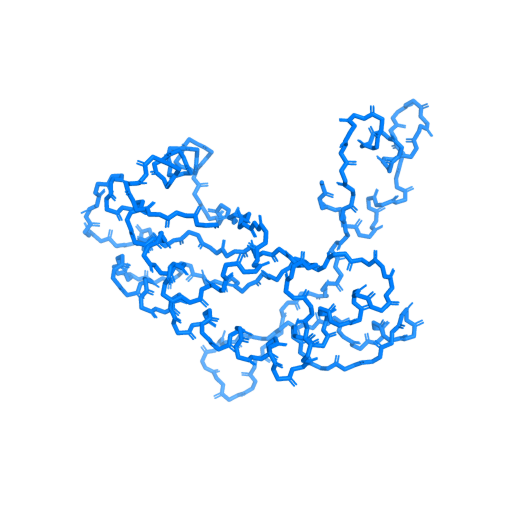RO A 1 79 ? -7.605 -1.117 8.426 1.00 87.81 79 PRO A CA 1
ATOM 593 C C . PRO A 1 79 ? -7.019 -0.598 7.108 1.00 87.81 79 PRO A C 1
ATOM 595 O O . PRO A 1 79 ? -7.637 -0.680 6.044 1.00 87.81 79 PRO A O 1
ATOM 598 N N . ILE A 1 80 ? -5.783 -0.108 7.192 1.00 90.88 80 ILE A N 1
ATOM 599 C CA . ILE A 1 80 ? -4.928 0.158 6.036 1.00 90.88 80 ILE A CA 1
ATOM 600 C C . ILE A 1 80 ? -3.943 -1.008 5.945 1.00 90.88 80 ILE A C 1
ATOM 602 O O . ILE A 1 80 ? -3.128 -1.197 6.846 1.00 90.88 80 ILE A O 1
ATOM 606 N N . VAL A 1 81 ? -4.034 -1.799 4.880 1.00 88.00 81 VAL A N 1
ATOM 607 C CA . VAL A 1 81 ? -3.152 -2.943 4.634 1.00 88.00 81 VAL A CA 1
ATOM 608 C C . VAL A 1 81 ? -1.911 -2.440 3.903 1.00 88.00 81 VAL A C 1
ATOM 610 O O . VAL A 1 81 ? -2.011 -1.965 2.773 1.00 88.00 81 VAL A O 1
ATOM 613 N N . GLU A 1 82 ? -0.748 -2.527 4.546 1.00 89.69 82 GLU A N 1
ATOM 614 C CA . GLU A 1 82 ? 0.517 -1.958 4.058 1.00 89.69 82 GLU A CA 1
ATOM 615 C C . GLU A 1 82 ? 1.568 -3.052 3.789 1.00 89.69 82 GLU A C 1
ATOM 617 O O . GLU A 1 82 ? 2.427 -3.314 4.633 1.00 89.69 82 GLU A O 1
ATOM 622 N N . PRO A 1 83 ? 1.503 -3.745 2.634 1.00 84.38 83 PRO A N 1
ATOM 623 C CA . PRO A 1 83 ? 2.517 -4.712 2.238 1.00 84.38 83 PRO A CA 1
ATOM 624 C C . PRO A 1 83 ? 3.663 -3.993 1.514 1.00 84.38 83 PRO A C 1
ATOM 626 O O . PRO A 1 83 ? 3.714 -3.964 0.285 1.00 84.38 83 PRO A O 1
ATOM 629 N N . GLU A 1 84 ? 4.566 -3.375 2.272 1.00 81.94 84 GLU A N 1
ATOM 630 C CA . GLU A 1 84 ? 5.721 -2.670 1.707 1.00 81.94 84 GLU A CA 1
ATOM 631 C C . GLU A 1 84 ? 6.753 -3.650 1.123 1.00 81.94 84 GLU A C 1
ATOM 633 O O . GLU A 1 84 ? 7.227 -4.566 1.800 1.00 81.94 84 GLU A O 1
ATOM 638 N N . ILE A 1 85 ? 7.120 -3.440 -0.144 1.00 82.44 85 ILE A N 1
ATOM 639 C CA . ILE A 1 85 ? 8.268 -4.081 -0.791 1.00 82.44 85 ILE A CA 1
ATOM 640 C C . ILE A 1 85 ? 9.393 -3.051 -0.845 1.00 82.44 85 ILE A C 1
ATOM 642 O O . ILE A 1 85 ? 9.240 -1.998 -1.463 1.00 82.44 85 ILE A O 1
ATOM 646 N N . LEU A 1 86 ? 10.513 -3.362 -0.193 1.00 77.19 86 LEU A N 1
ATOM 647 C CA . LEU A 1 86 ? 11.666 -2.467 -0.139 1.00 77.19 86 LEU A CA 1
ATOM 648 C C . LEU A 1 86 ? 12.352 -2.363 -1.512 1.00 77.19 86 LEU A C 1
ATOM 650 O O . LEU A 1 86 ? 12.471 -3.382 -2.203 1.00 77.19 86 LEU A O 1
ATOM 654 N N . PRO A 1 87 ? 12.827 -1.164 -1.898 1.00 69.69 87 PRO A N 1
ATOM 655 C CA . PRO A 1 87 ? 13.521 -0.971 -3.165 1.00 69.69 87 PRO A CA 1
ATOM 656 C C . PRO A 1 87 ? 14.940 -1.566 -3.180 1.00 69.69 87 PRO A C 1
ATOM 658 O O . PRO A 1 87 ? 15.471 -1.781 -4.255 1.00 69.69 87 PRO A O 1
ATOM 661 N N . ASP A 1 88 ? 15.528 -1.928 -2.039 1.00 76.69 88 ASP A N 1
ATOM 662 C CA . ASP A 1 88 ? 16.938 -2.327 -1.936 1.00 76.69 88 ASP A CA 1
ATOM 663 C C . ASP A 1 88 ? 17.400 -3.360 -2.991 1.00 76.69 88 ASP A C 1
ATOM 665 O O . ASP A 1 88 ? 16.906 -4.493 -3.060 1.00 76.69 88 ASP A O 1
ATOM 669 N N . GLY A 1 89 ? 18.399 -2.994 -3.800 1.00 79.25 89 GLY A N 1
ATOM 670 C CA . GLY A 1 89 ? 19.043 -3.904 -4.747 1.00 79.25 89 GLY A CA 1
ATOM 671 C C . GLY A 1 89 ? 19.622 -3.188 -5.961 1.00 79.25 89 GLY A C 1
ATOM 672 O O . GLY A 1 89 ? 20.299 -2.184 -5.821 1.00 79.25 89 GLY A O 1
ATOM 673 N N . ASP A 1 90 ? 19.408 -3.765 -7.141 1.00 84.31 90 ASP A N 1
ATOM 674 C CA . ASP A 1 90 ? 19.739 -3.210 -8.462 1.00 84.31 90 ASP A CA 1
ATOM 675 C C . ASP A 1 90 ? 18.646 -3.550 -9.498 1.00 84.31 90 ASP A C 1
ATOM 677 O O . ASP A 1 90 ? 18.866 -3.569 -10.713 1.00 84.31 90 ASP A O 1
ATOM 681 N N . HIS A 1 91 ? 17.446 -3.869 -9.007 1.00 87.69 91 HIS A N 1
ATOM 682 C CA . HIS A 1 91 ? 16.398 -4.502 -9.790 1.00 87.69 91 HIS A CA 1
ATOM 683 C C . HIS A 1 91 ? 15.676 -3.533 -10.736 1.00 87.69 91 HIS A C 1
ATOM 685 O O . HIS A 1 91 ? 15.500 -2.348 -10.452 1.00 87.69 91 HIS A O 1
ATOM 691 N N . ASP A 1 92 ? 15.215 -4.064 -11.869 1.00 92.56 92 ASP A N 1
ATOM 692 C CA . ASP A 1 92 ? 14.474 -3.299 -12.869 1.00 92.56 92 ASP A CA 1
ATOM 693 C C . ASP A 1 92 ? 12.976 -3.163 -12.531 1.00 92.56 92 ASP A C 1
ATOM 695 O O . ASP A 1 92 ? 12.426 -3.831 -11.648 1.00 92.56 92 ASP A O 1
ATOM 699 N N . LEU A 1 93 ? 12.287 -2.301 -13.283 1.00 94.12 93 LEU A N 1
ATOM 700 C CA . LEU A 1 93 ? 10.854 -2.046 -13.114 1.00 94.12 93 LEU A CA 1
ATOM 701 C C . LEU A 1 93 ? 10.009 -3.329 -13.233 1.00 94.12 93 LEU A C 1
ATOM 703 O O . LEU A 1 93 ? 9.041 -3.517 -12.495 1.00 94.12 93 LEU A O 1
ATOM 707 N N . LYS A 1 94 ? 10.383 -4.241 -14.141 1.00 94.12 94 LYS A N 1
ATOM 708 C CA . LYS A 1 94 ? 9.657 -5.500 -14.377 1.00 94.12 94 LYS A CA 1
ATOM 709 C C . LYS A 1 94 ? 9.772 -6.441 -13.187 1.00 94.12 94 LYS A C 1
ATOM 711 O O . LYS A 1 94 ? 8.796 -7.103 -12.828 1.00 94.12 94 LYS A O 1
ATOM 716 N N . ARG A 1 95 ? 10.952 -6.512 -12.569 1.00 91.81 95 ARG A N 1
ATOM 717 C CA . ARG A 1 95 ? 11.186 -7.306 -11.368 1.00 91.81 95 ARG A CA 1
ATOM 718 C C . ARG A 1 95 ? 10.354 -6.783 -10.207 1.00 91.81 95 ARG A C 1
ATOM 720 O O . ARG A 1 95 ? 9.711 -7.601 -9.546 1.00 91.81 95 ARG A O 1
ATOM 727 N N . CYS A 1 96 ? 10.321 -5.466 -10.007 1.00 91.69 96 CYS A N 1
ATOM 728 C CA . CYS A 1 96 ? 9.463 -4.838 -9.004 1.00 91.69 96 CYS A CA 1
ATOM 729 C C . CYS A 1 96 ? 7.989 -5.192 -9.254 1.00 91.69 96 CYS A C 1
ATOM 731 O O . CYS A 1 96 ? 7.339 -5.763 -8.379 1.00 91.69 96 CYS A O 1
ATOM 733 N N . GLN A 1 97 ? 7.503 -5.019 -10.492 1.00 95.50 97 GLN A N 1
ATOM 734 C CA . GLN A 1 97 ? 6.125 -5.356 -10.869 1.00 95.50 97 GLN A CA 1
ATOM 735 C C . GLN A 1 97 ? 5.781 -6.819 -10.565 1.00 95.50 97 GLN A C 1
ATOM 737 O O . GLN A 1 97 ? 4.745 -7.110 -9.969 1.00 95.50 97 GLN A O 1
ATOM 742 N N . TYR A 1 98 ? 6.663 -7.747 -10.943 1.00 92.44 98 TYR A N 1
ATOM 743 C CA . TYR A 1 98 ? 6.473 -9.171 -10.688 1.00 92.44 98 TYR A CA 1
ATOM 744 C C . TYR A 1 98 ? 6.333 -9.470 -9.192 1.00 92.44 98 TYR A C 1
ATOM 746 O O . TYR A 1 98 ? 5.456 -10.238 -8.794 1.00 92.44 98 TYR A O 1
ATOM 754 N N . VAL A 1 99 ? 7.200 -8.892 -8.354 1.00 87.75 99 VAL A N 1
ATOM 755 C CA . VAL A 1 99 ? 7.152 -9.119 -6.903 1.00 87.75 99 VAL A CA 1
ATOM 756 C C . VAL A 1 99 ? 5.879 -8.516 -6.318 1.00 87.75 99 VAL A C 1
ATOM 758 O O . VAL A 1 99 ? 5.193 -9.212 -5.571 1.00 87.75 99 VAL A O 1
ATOM 761 N N . THR A 1 100 ? 5.509 -7.297 -6.717 1.00 90.44 100 THR A N 1
ATOM 762 C CA . THR A 1 100 ? 4.250 -6.657 -6.314 1.00 90.44 100 THR A CA 1
ATOM 763 C C . THR A 1 100 ? 3.045 -7.526 -6.647 1.00 90.44 100 THR A C 1
ATOM 765 O O . THR A 1 100 ? 2.225 -7.779 -5.769 1.00 90.44 100 THR A O 1
ATOM 768 N N . GLU A 1 101 ? 2.962 -8.074 -7.861 1.00 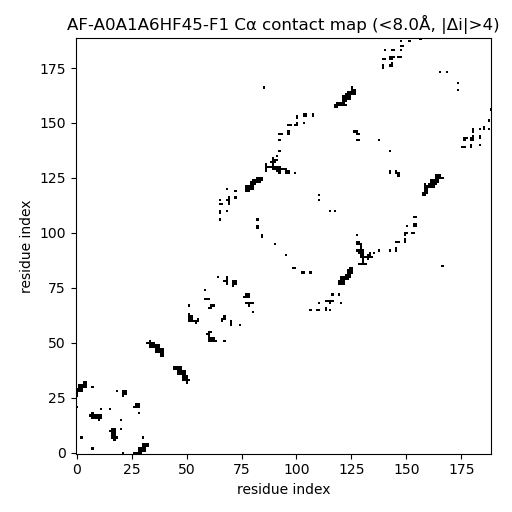95.19 101 GLU A N 1
ATOM 769 C CA . GLU A 1 101 ? 1.856 -8.958 -8.243 1.00 95.19 101 GLU A CA 1
ATOM 770 C C . GLU A 1 101 ? 1.786 -10.221 -7.364 1.00 95.19 101 GLU A C 1
ATOM 772 O O . GLU A 1 101 ? 0.707 -10.641 -6.945 1.00 95.19 101 GLU A O 1
ATOM 777 N N . LYS A 1 102 ? 2.930 -10.832 -7.032 1.00 87.00 102 LYS A N 1
ATOM 778 C CA . LYS A 1 102 ? 2.955 -12.021 -6.161 1.00 87.00 102 LYS A CA 1
ATOM 779 C C . LYS A 1 102 ? 2.578 -11.702 -4.720 1.00 87.00 102 LYS A C 1
ATOM 781 O O . LYS A 1 102 ? 1.835 -12.472 -4.113 1.00 87.00 102 LYS A O 1
ATOM 786 N N . VAL A 1 103 ? 3.078 -10.592 -4.186 1.00 85.88 103 VAL A N 1
ATOM 787 C CA . VAL A 1 103 ? 2.784 -10.156 -2.818 1.00 85.88 103 VAL A CA 1
ATOM 788 C C . VAL A 1 103 ? 1.310 -9.796 -2.689 1.00 85.88 103 VAL A C 1
ATOM 790 O O . VAL A 1 103 ? 0.644 -10.336 -1.813 1.00 85.88 103 VAL A O 1
ATOM 793 N N . LEU A 1 104 ? 0.769 -8.967 -3.585 1.00 88.88 104 LEU A N 1
ATOM 794 C CA . LEU A 1 104 ? -0.633 -8.554 -3.515 1.00 88.88 104 LEU A CA 1
ATOM 795 C C . LEU A 1 104 ? -1.591 -9.736 -3.693 1.00 88.88 104 LEU A C 1
ATOM 797 O O . LEU A 1 104 ? -2.556 -9.845 -2.941 1.00 88.88 104 LEU A O 1
ATOM 801 N N . ALA A 1 105 ? -1.305 -10.674 -4.602 1.00 88.31 105 ALA A N 1
ATOM 802 C CA . ALA A 1 105 ? -2.113 -11.887 -4.732 1.00 88.31 105 ALA A CA 1
ATOM 803 C C . ALA A 1 105 ? -2.130 -12.719 -3.434 1.00 88.31 105 ALA A C 1
ATOM 805 O O . ALA A 1 105 ? -3.185 -13.203 -3.023 1.00 88.31 105 ALA A O 1
ATOM 806 N N . ALA A 1 106 ? -0.980 -12.863 -2.766 1.00 80.38 106 ALA A N 1
ATOM 807 C CA . ALA A 1 106 ? -0.898 -13.555 -1.481 1.00 80.38 106 ALA A CA 1
ATOM 808 C C . ALA A 1 106 ? -1.648 -12.800 -0.371 1.00 80.38 106 ALA A C 1
ATOM 810 O O . ALA A 1 106 ? -2.370 -13.423 0.406 1.00 80.38 106 ALA A O 1
ATOM 811 N N . VAL A 1 107 ? -1.533 -11.469 -0.335 1.00 85.38 107 VAL A N 1
ATOM 812 C CA . VAL A 1 107 ? -2.251 -10.604 0.612 1.00 85.38 107 VAL A CA 1
ATOM 813 C C . VAL A 1 107 ? -3.756 -10.769 0.451 1.00 85.38 107 VAL A C 1
ATOM 815 O O . VAL A 1 107 ? -4.429 -11.097 1.421 1.00 85.38 107 VAL A O 1
ATOM 818 N N . TYR A 1 108 ? -4.302 -10.617 -0.758 1.00 89.75 108 TYR A N 1
ATOM 819 C CA . TYR A 1 108 ? -5.749 -10.732 -0.958 1.00 89.75 108 TYR A CA 1
ATOM 820 C C . TYR A 1 108 ? -6.274 -12.146 -0.733 1.00 89.75 108 TYR A C 1
ATOM 822 O O . TYR A 1 108 ? -7.394 -12.303 -0.248 1.00 89.75 108 TYR A O 1
ATOM 830 N N . LYS A 1 109 ? -5.462 -13.177 -1.000 1.00 85.69 109 LYS A N 1
ATOM 831 C CA . LYS A 1 109 ? -5.806 -14.543 -0.599 1.00 85.69 109 LYS A CA 1
ATOM 832 C C . LYS A 1 109 ? -5.910 -14.669 0.922 1.00 85.69 109 LYS A C 1
ATOM 834 O O . LYS A 1 109 ? -6.906 -15.204 1.393 1.00 85.69 109 LYS A O 1
ATOM 839 N N . ALA A 1 110 ? -4.944 -14.140 1.673 1.00 79.56 110 ALA A N 1
ATOM 840 C CA . ALA A 1 110 ? -4.980 -14.153 3.135 1.00 79.56 110 ALA A CA 1
ATOM 841 C C . ALA A 1 110 ? -6.175 -13.356 3.688 1.00 79.56 110 ALA A C 1
ATOM 843 O O . ALA A 1 110 ? -6.911 -13.859 4.529 1.00 79.56 110 ALA A O 1
ATOM 844 N N . LEU A 1 111 ? -6.444 -12.156 3.159 1.00 85.50 111 LEU A N 1
ATOM 845 C CA . LEU A 1 111 ? -7.620 -11.362 3.541 1.00 85.50 111 LEU A CA 1
ATOM 846 C C . LEU A 1 111 ? -8.926 -12.134 3.301 1.00 85.50 111 LEU A C 1
ATOM 848 O O . LEU A 1 111 ? -9.808 -12.144 4.157 1.00 85.50 111 LEU A O 1
ATOM 852 N N . SER A 1 112 ? -9.035 -12.821 2.161 1.00 91.19 112 SER A N 1
ATOM 853 C CA . SER A 1 112 ? -10.196 -13.658 1.851 1.00 91.19 112 SER A CA 1
ATOM 854 C C . SER A 1 112 ? -10.323 -14.857 2.793 1.00 91.19 112 SER A C 1
ATOM 856 O O . SER A 1 112 ? -11.433 -15.157 3.229 1.00 91.19 112 SER A O 1
ATOM 858 N N . ASP A 1 113 ? -9.223 -15.548 3.096 1.00 81.50 113 ASP A N 1
ATOM 859 C CA . ASP A 1 113 ? -9.215 -16.720 3.985 1.00 81.50 113 ASP A CA 1
ATOM 860 C C . ASP A 1 113 ? -9.625 -16.367 5.412 1.00 81.50 113 ASP A C 1
ATOM 862 O O . ASP A 1 113 ? -10.230 -17.179 6.106 1.00 81.50 113 ASP A O 1
ATOM 866 N N . HIS A 1 114 ? -9.340 -15.135 5.824 1.00 82.50 114 HIS A N 1
ATOM 867 C CA . HIS A 1 114 ? -9.718 -14.604 7.124 1.00 82.50 114 HIS A CA 1
ATOM 868 C C . HIS A 1 114 ? -11.081 -13.897 7.088 1.00 82.50 114 HIS A C 1
ATOM 870 O O . HIS A 1 114 ? -11.486 -13.323 8.090 1.00 82.50 114 HIS A O 1
ATOM 876 N N . HIS A 1 115 ? -11.826 -13.952 5.979 1.00 91.06 115 HIS A N 1
ATOM 877 C CA . HIS A 1 115 ? -13.160 -13.349 5.853 1.00 91.06 115 HIS A CA 1
ATOM 878 C C . HIS A 1 115 ? -13.194 -11.823 6.063 1.00 91.06 115 HIS A C 1
ATOM 880 O O . HIS A 1 115 ? -14.182 -11.281 6.561 1.00 91.06 115 HIS A O 1
ATOM 886 N N . VAL A 1 116 ? -12.132 -11.121 5.662 1.00 89.19 116 VAL A N 1
ATOM 887 C CA . VAL A 1 116 ? -12.040 -9.661 5.782 1.00 89.19 116 VAL A CA 1
ATOM 888 C C . VAL A 1 116 ? -13.033 -8.976 4.835 1.00 89.19 116 VAL A C 1
ATOM 890 O O . VAL A 1 116 ? -13.093 -9.284 3.644 1.00 89.19 116 VAL A O 1
ATOM 893 N N . TYR A 1 117 ? -13.772 -7.988 5.348 1.00 95.50 117 TYR A N 1
ATOM 894 C CA . TYR A 1 117 ? -14.683 -7.149 4.561 1.00 95.50 117 TYR A CA 1
ATOM 895 C C . TYR A 1 117 ? -13.911 -6.092 3.752 1.00 95.50 117 TYR A C 1
ATOM 897 O O . TYR A 1 117 ? -13.538 -5.042 4.280 1.00 95.50 117 TYR A O 1
ATOM 905 N N . LEU A 1 118 ? -13.638 -6.375 2.476 1.00 96.19 118 LEU A N 1
ATOM 906 C CA . LEU A 1 118 ? -12.717 -5.589 1.641 1.00 96.19 118 LEU A CA 1
ATOM 907 C C . LEU A 1 118 ? -13.159 -4.133 1.437 1.00 96.19 118 LEU A C 1
ATOM 909 O O . LEU A 1 118 ? -12.320 -3.234 1.500 1.00 96.19 118 LEU A O 1
ATOM 913 N N . GLU A 1 119 ? -14.456 -3.878 1.282 1.00 97.56 119 GLU A N 1
ATOM 914 C CA . GLU A 1 119 ? -15.029 -2.535 1.127 1.00 97.56 119 GLU A CA 1
ATOM 915 C C . GLU A 1 119 ? -14.776 -1.648 2.356 1.00 97.56 119 GLU A C 1
ATOM 917 O O . GLU A 1 119 ? -14.806 -0.421 2.275 1.00 97.56 119 GLU A O 1
ATOM 922 N N . GLY A 1 120 ? -14.498 -2.267 3.505 1.00 94.88 120 GLY A N 1
ATOM 923 C CA . GLY A 1 120 ? -14.095 -1.603 4.735 1.00 94.88 120 GLY A CA 1
ATOM 924 C C . GLY A 1 120 ? -12.584 -1.499 4.920 1.00 94.88 120 GLY A C 1
ATOM 925 O O . GLY A 1 120 ? -12.160 -1.356 6.061 1.00 94.88 120 GLY A O 1
ATOM 926 N N . THR A 1 121 ? -11.762 -1.623 3.875 1.00 94.44 121 THR A N 1
ATOM 927 C CA . THR A 1 121 ? -10.289 -1.566 3.968 1.00 94.44 121 THR A CA 1
ATOM 928 C C . THR A 1 121 ? -9.687 -0.553 2.992 1.00 94.44 121 THR A C 1
ATOM 930 O O . THR A 1 121 ? -10.340 -0.111 2.054 1.00 94.44 121 THR A O 1
ATOM 933 N N . LEU A 1 122 ? -8.426 -0.178 3.198 1.00 95.88 122 LEU A N 1
ATOM 934 C CA . LEU A 1 122 ? -7.614 0.536 2.207 1.00 95.88 122 LEU A CA 1
ATOM 935 C C . LEU A 1 122 ? -6.310 -0.223 1.970 1.00 95.88 122 LEU A C 1
ATOM 937 O O . LEU A 1 122 ? -5.795 -0.867 2.884 1.00 95.88 122 LEU A O 1
ATOM 941 N N . LEU A 1 123 ? -5.741 -0.104 0.772 1.00 95.00 123 LEU A N 1
ATOM 942 C CA . LEU A 1 123 ? -4.414 -0.640 0.463 1.00 95.00 123 LEU A CA 1
ATOM 943 C C . LEU A 1 123 ? -3.375 0.487 0.464 1.00 95.00 123 LEU A C 1
ATOM 945 O O . LEU A 1 123 ? -3.577 1.519 -0.169 1.00 95.00 123 LEU A O 1
ATOM 949 N N . LYS A 1 124 ? -2.229 0.273 1.107 1.00 95.50 124 LYS A N 1
ATOM 950 C CA . LYS A 1 124 ? -1.068 1.174 1.084 1.00 95.50 124 LYS A CA 1
AT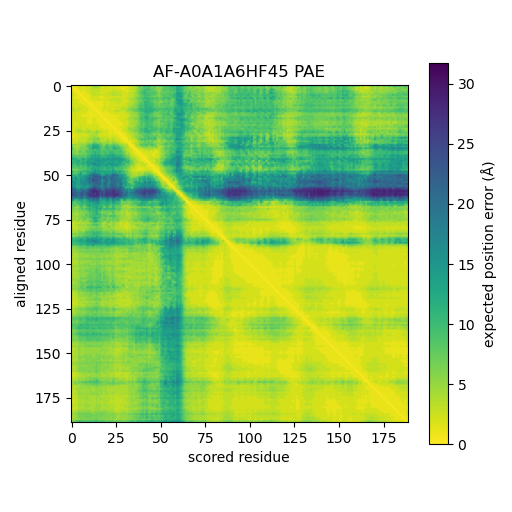OM 951 C C . LYS A 1 124 ? 0.167 0.429 0.572 1.00 95.50 124 LYS A C 1
ATOM 953 O O . LYS A 1 124 ? 0.984 -0.016 1.368 1.00 95.50 124 LYS A O 1
ATOM 958 N N . PRO A 1 125 ? 0.297 0.231 -0.748 1.00 92.31 125 PRO A N 1
ATOM 959 C CA . PRO A 1 125 ? 1.440 -0.456 -1.326 1.00 92.31 125 PRO A CA 1
ATOM 960 C C . PRO A 1 125 ? 2.564 0.541 -1.638 1.00 92.31 125 PRO A C 1
ATOM 962 O O . PRO A 1 125 ? 2.339 1.756 -1.710 1.00 92.31 125 PRO A O 1
ATOM 965 N N . ASN A 1 126 ? 3.762 0.027 -1.907 1.00 87.19 126 ASN A N 1
ATOM 966 C CA . ASN A 1 126 ? 4.783 0.778 -2.635 1.00 87.19 126 ASN A CA 1
ATOM 967 C C . ASN A 1 126 ? 4.335 1.047 -4.080 1.00 87.19 126 ASN A C 1
ATOM 969 O O . ASN A 1 126 ? 3.567 0.280 -4.669 1.00 87.19 126 ASN A O 1
ATOM 973 N N . MET A 1 127 ? 4.830 2.136 -4.669 1.00 92.62 127 MET A N 1
ATOM 974 C CA . MET A 1 127 ? 4.779 2.285 -6.124 1.00 92.62 127 MET A CA 1
ATOM 975 C C . MET A 1 127 ? 5.668 1.213 -6.768 1.00 92.62 127 MET A C 1
ATOM 977 O O . MET A 1 127 ? 6.668 0.786 -6.188 1.00 92.62 127 MET A O 1
ATOM 981 N N . VAL A 1 128 ? 5.298 0.766 -7.967 1.00 94.06 128 VAL A N 1
ATOM 982 C CA . VAL A 1 128 ? 6.150 -0.126 -8.756 1.00 94.06 128 VAL A CA 1
ATOM 983 C C . VAL A 1 128 ? 7.171 0.738 -9.482 1.00 94.06 128 VAL A C 1
ATOM 985 O O . VAL A 1 128 ? 6.840 1.399 -10.463 1.00 94.06 128 VAL A O 1
ATOM 988 N N . THR A 1 129 ? 8.396 0.747 -8.974 1.00 91.62 129 THR A N 1
ATOM 989 C CA . THR A 1 129 ? 9.517 1.545 -9.481 1.00 91.62 129 THR A CA 1
ATOM 990 C C . THR A 1 129 ? 10.752 0.659 -9.646 1.00 91.62 129 THR A C 1
ATOM 992 O O . THR A 1 129 ? 10.852 -0.366 -8.968 1.00 91.62 129 THR A O 1
ATOM 995 N N . PRO A 1 130 ? 11.695 1.000 -10.542 1.00 90.75 130 PRO A N 1
ATOM 996 C CA . PRO A 1 130 ? 13.029 0.412 -10.477 1.00 90.75 130 PRO A CA 1
ATOM 997 C C . PRO A 1 130 ? 13.722 0.821 -9.169 1.00 90.75 130 PRO A C 1
ATOM 999 O O . PRO A 1 130 ? 13.361 1.836 -8.565 1.00 90.75 130 PRO A O 1
ATOM 1002 N N . ASP A 1 131 ? 14.739 0.066 -8.761 1.00 87.44 131 ASP A N 1
ATOM 1003 C CA . ASP A 1 131 ? 15.599 0.492 -7.658 1.00 87.44 131 ASP A CA 1
ATOM 1004 C C . ASP A 1 131 ? 16.473 1.705 -8.048 1.00 87.44 131 ASP A C 1
ATOM 1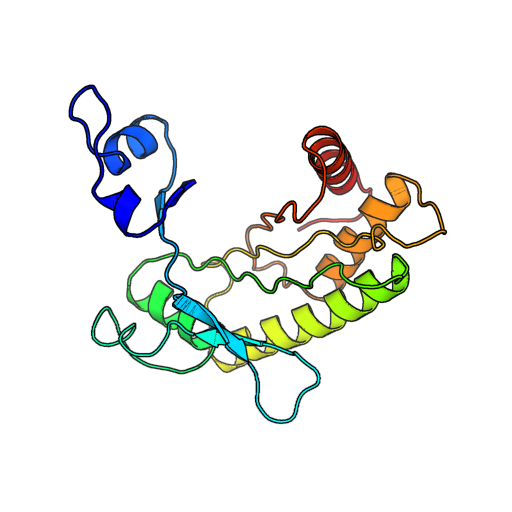006 O O . ASP A 1 131 ? 16.772 1.934 -9.224 1.00 87.44 131 ASP A O 1
ATOM 1010 N N . HIS A 1 132 ? 16.929 2.469 -7.053 1.00 83.38 132 HIS A N 1
ATOM 1011 C CA . HIS A 1 132 ? 17.819 3.614 -7.235 1.00 83.38 132 HIS A CA 1
ATOM 1012 C C . HIS A 1 132 ? 19.163 3.254 -7.893 1.00 83.38 132 HIS A C 1
ATOM 1014 O O . HIS A 1 132 ? 19.719 4.079 -8.624 1.00 83.38 132 HIS A O 1
ATOM 1020 N N . ALA A 1 133 ? 19.687 2.043 -7.673 1.00 86.31 133 ALA A N 1
ATOM 1021 C CA . ALA A 1 133 ? 20.900 1.543 -8.317 1.00 86.31 133 ALA A CA 1
ATOM 1022 C C . ALA A 1 133 ? 20.644 0.950 -9.715 1.00 86.31 133 ALA A C 1
ATOM 1024 O O . ALA A 1 133 ? 21.597 0.606 -10.421 1.00 86.31 133 ALA A O 1
ATOM 1025 N N . CYS A 1 134 ? 19.383 0.855 -10.158 1.00 89.00 134 CYS A N 1
ATOM 1026 C CA . CYS A 1 134 ? 19.060 0.393 -11.500 1.00 89.00 134 CYS A CA 1
ATOM 1027 C C . CYS A 1 134 ? 19.631 1.357 -12.554 1.00 89.00 134 CYS A C 1
ATOM 1029 O O . CYS A 1 134 ? 19.349 2.560 -12.582 1.00 89.00 134 CYS A O 1
ATOM 1031 N N . THR A 1 135 ? 20.441 0.820 -13.466 1.00 92.00 135 THR A N 1
ATOM 1032 C CA . THR A 1 135 ? 21.066 1.610 -14.541 1.00 92.00 135 THR A CA 1
ATOM 1033 C C . THR A 1 135 ? 20.103 1.908 -15.688 1.00 92.00 135 THR A C 1
ATOM 1035 O O . THR A 1 135 ? 20.269 2.908 -16.391 1.00 92.00 135 THR A O 1
ATOM 1038 N N . GLN A 1 136 ? 19.075 1.074 -15.866 1.00 93.12 136 GLN A N 1
ATOM 1039 C CA . GLN A 1 136 ? 18.045 1.279 -16.873 1.00 93.12 136 GLN A CA 1
ATOM 1040 C C . GLN A 1 136 ? 17.144 2.457 -16.484 1.00 93.12 136 GLN A C 1
ATOM 1042 O O . GLN A 1 136 ? 16.689 2.572 -15.348 1.00 93.12 136 GLN A O 1
ATOM 1047 N N . LYS A 1 137 ? 16.870 3.337 -17.449 1.00 91.25 137 LYS A N 1
ATOM 1048 C CA . LYS A 1 137 ? 15.936 4.455 -17.284 1.00 91.25 137 LYS A CA 1
ATOM 1049 C C . LYS A 1 137 ? 14.575 4.097 -17.862 1.00 91.25 137 LYS A C 1
ATOM 1051 O O . LYS A 1 137 ? 14.494 3.379 -18.856 1.00 91.25 137 LYS A O 1
ATOM 1056 N N . PHE A 1 138 ? 13.535 4.624 -17.231 1.00 93.56 138 PHE A N 1
ATOM 1057 C CA . PHE A 1 138 ? 12.142 4.415 -17.599 1.00 93.56 138 PHE A CA 1
ATOM 1058 C C . PHE A 1 138 ? 11.453 5.771 -17.710 1.00 93.56 138 PHE A C 1
ATOM 1060 O O . PHE A 1 138 ? 11.794 6.711 -16.991 1.00 93.56 138 PHE A O 1
ATOM 1067 N N . SER A 1 139 ? 10.505 5.868 -18.631 1.00 92.44 139 SER A N 1
ATOM 1068 C CA . SER A 1 139 ? 9.617 7.020 -18.758 1.00 92.44 139 SER A CA 1
ATOM 1069 C C . SER A 1 139 ? 8.589 7.060 -17.622 1.00 92.44 139 SER A C 1
ATOM 1071 O O . SER A 1 139 ? 8.283 6.041 -16.998 1.00 92.44 139 SER A O 1
ATOM 1073 N N . ASN A 1 140 ? 8.001 8.233 -17.383 1.00 89.00 140 ASN A N 1
ATOM 1074 C CA . ASN A 1 140 ? 6.923 8.385 -16.402 1.00 89.00 140 ASN A CA 1
ATOM 1075 C C . ASN A 1 140 ? 5.696 7.542 -16.786 1.00 89.00 140 ASN A C 1
ATOM 1077 O O . ASN A 1 140 ? 4.984 7.040 -15.921 1.00 89.00 140 ASN A O 1
ATOM 1081 N N . GLU A 1 141 ? 5.457 7.355 -18.085 1.00 90.75 141 GLU A N 1
ATOM 1082 C CA . GLU A 1 141 ? 4.387 6.516 -18.614 1.00 90.75 141 GLU A CA 1
ATOM 1083 C C . GLU A 1 141 ? 4.614 5.037 -18.280 1.00 90.75 141 GLU A C 1
ATOM 1085 O O . GLU A 1 141 ? 3.674 4.351 -17.877 1.00 90.75 141 GLU A O 1
ATOM 1090 N N . GLU A 1 142 ? 5.851 4.544 -18.391 1.00 93.06 142 GLU A N 1
ATOM 1091 C CA . GLU A 1 142 ? 6.209 3.179 -17.984 1.00 93.06 142 GLU A CA 1
ATOM 1092 C C . GLU A 1 142 ? 6.084 2.996 -16.467 1.00 93.06 142 GLU A C 1
ATOM 1094 O O . GLU A 1 142 ? 5.477 2.020 -16.016 1.00 93.06 142 GLU A O 1
ATOM 1099 N N . ILE A 1 143 ? 6.581 3.966 -15.691 1.00 91.44 143 ILE A N 1
ATOM 1100 C CA . ILE A 1 143 ? 6.480 3.985 -14.223 1.00 91.44 143 ILE A CA 1
ATOM 1101 C C . ILE A 1 143 ? 5.016 4.066 -13.765 1.00 91.44 143 ILE A C 1
ATOM 1103 O O . ILE A 1 143 ? 4.680 3.536 -12.714 1.00 91.44 143 ILE A O 1
ATOM 1107 N N . ALA A 1 144 ? 4.116 4.659 -14.552 1.00 95.25 144 ALA A N 1
ATOM 1108 C CA . ALA A 1 144 ? 2.681 4.672 -14.271 1.00 95.25 144 ALA A CA 1
ATOM 1109 C C . ALA A 1 144 ? 1.963 3.388 -14.707 1.00 95.25 144 ALA A C 1
ATOM 1111 O O . ALA A 1 144 ? 1.046 2.922 -14.027 1.00 95.25 144 ALA A O 1
ATOM 1112 N N . MET A 1 145 ? 2.357 2.807 -15.841 1.00 98.12 145 MET A N 1
ATOM 1113 C CA . MET A 1 145 ? 1.728 1.609 -16.396 1.00 98.12 145 MET A CA 1
ATOM 1114 C C . MET A 1 145 ? 1.945 0.385 -15.503 1.00 98.12 145 MET A C 1
ATOM 1116 O O . MET A 1 145 ? 1.014 -0.393 -15.284 1.00 98.12 145 MET A O 1
ATOM 1120 N N . ALA A 1 146 ? 3.158 0.220 -14.971 1.00 97.25 146 ALA A N 1
ATOM 1121 C CA . ALA A 1 146 ? 3.529 -0.923 -14.144 1.00 97.25 146 ALA A CA 1
ATOM 1122 C C . ALA A 1 146 ? 2.682 -1.070 -12.856 1.00 97.25 146 ALA A C 1
ATOM 1124 O O . ALA A 1 146 ? 2.093 -2.140 -12.673 1.00 97.25 146 ALA A O 1
ATOM 1125 N N . PRO A 1 147 ? 2.529 -0.046 -11.987 1.00 96.12 147 PRO A N 1
ATOM 1126 C CA . PRO A 1 147 ? 1.705 -0.152 -10.787 1.00 96.12 147 PRO A CA 1
ATOM 1127 C C . PRO A 1 147 ? 0.225 -0.312 -11.124 1.00 96.12 147 PRO A C 1
ATOM 1129 O O . PRO A 1 147 ? -0.434 -1.148 -10.515 1.00 96.12 147 PRO A O 1
ATOM 1132 N N . VAL A 1 148 ? -0.308 0.406 -12.122 1.00 98.12 148 VAL A N 1
ATOM 1133 C CA . VAL A 1 148 ? -1.723 0.258 -12.509 1.00 98.12 148 VAL A CA 1
ATOM 1134 C C . VAL A 1 148 ? -2.006 -1.158 -13.008 1.00 98.12 148 VAL A C 1
ATOM 1136 O O . VAL A 1 148 ? -2.988 -1.769 -12.593 1.00 98.12 148 VAL A O 1
ATOM 1139 N N . THR A 1 149 ? -1.114 -1.720 -13.824 1.00 98.50 149 THR A N 1
ATOM 1140 C CA . THR A 1 149 ? -1.228 -3.104 -14.302 1.00 98.50 149 THR A CA 1
ATOM 1141 C C . THR A 1 149 ? -1.130 -4.111 -13.152 1.00 98.50 149 THR A C 1
ATOM 1143 O O . THR A 1 149 ? -1.924 -5.051 -13.096 1.00 98.50 149 THR A O 1
ATOM 1146 N N . ALA A 1 150 ? -0.188 -3.926 -12.221 1.00 97.75 150 ALA A N 1
ATOM 1147 C CA . ALA A 1 150 ? -0.036 -4.808 -11.063 1.00 97.75 150 ALA A CA 1
ATOM 1148 C C . ALA A 1 150 ? -1.287 -4.803 -10.172 1.00 97.75 150 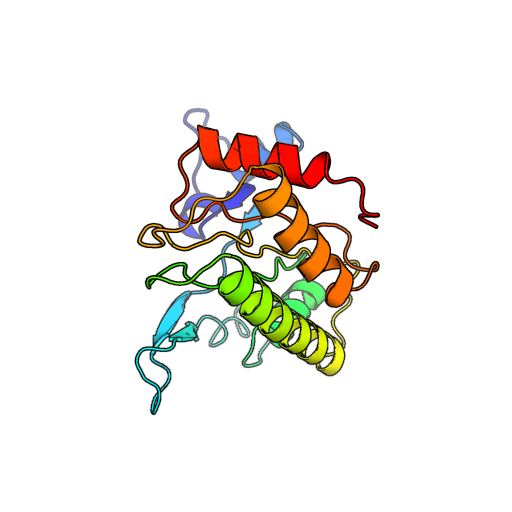ALA A C 1
ATOM 1150 O O . ALA A 1 150 ? -1.763 -5.869 -9.775 1.00 97.75 150 ALA A O 1
ATOM 1151 N N . LEU A 1 151 ? -1.854 -3.619 -9.911 1.00 98.19 151 LEU A N 1
ATOM 1152 C CA . LEU A 1 151 ? -3.090 -3.472 -9.144 1.00 98.19 151 LEU A CA 1
ATOM 1153 C C . LEU A 1 151 ? -4.272 -4.119 -9.875 1.00 98.19 151 LEU A C 1
ATOM 1155 O O . LEU A 1 151 ? -4.959 -4.938 -9.280 1.00 98.19 151 LEU A O 1
ATOM 1159 N N . GLN A 1 152 ? -4.464 -3.862 -11.173 1.00 98.25 152 GLN A N 1
ATOM 1160 C CA . GLN A 1 152 ? -5.539 -4.495 -11.956 1.00 98.25 152 GLN A CA 1
ATOM 1161 C C . GLN A 1 152 ? -5.492 -6.028 -11.936 1.00 98.25 152 GLN A C 1
ATOM 1163 O O . GLN A 1 152 ? -6.527 -6.687 -12.005 1.00 98.25 152 GLN A O 1
ATOM 1168 N N . ARG A 1 153 ? -4.292 -6.611 -11.871 1.00 98.50 153 ARG A N 1
ATOM 1169 C CA . ARG A 1 153 ? -4.102 -8.066 -11.850 1.00 98.50 153 ARG A CA 1
ATOM 1170 C C . ARG A 1 153 ? -4.375 -8.703 -10.490 1.00 98.50 153 ARG A C 1
ATOM 1172 O O . ARG A 1 153 ? -4.460 -9.927 -10.428 1.00 98.50 153 ARG A O 1
ATOM 1179 N N . THR A 1 154 ? -4.451 -7.920 -9.412 1.00 97.44 154 THR A N 1
ATOM 1180 C CA . THR A 1 154 ? -4.390 -8.467 -8.045 1.00 97.44 154 THR A CA 1
ATOM 1181 C C . THR A 1 154 ? -5.382 -7.878 -7.053 1.00 97.44 154 THR A C 1
ATOM 1183 O O . THR A 1 154 ? -5.781 -8.590 -6.137 1.00 97.44 154 THR A O 1
ATOM 1186 N N . VAL A 1 155 ? -5.787 -6.619 -7.217 1.00 97.88 155 VAL A N 1
ATOM 1187 C CA . VAL A 1 155 ? -6.662 -5.895 -6.291 1.00 97.88 155 VAL A CA 1
ATOM 1188 C C . VAL A 1 155 ? -8.120 -6.078 -6.711 1.00 97.88 155 VAL A C 1
ATOM 1190 O O . VAL A 1 155 ? -8.495 -5.649 -7.805 1.00 97.88 155 VAL A O 1
ATOM 1193 N N . PRO A 1 156 ? -8.974 -6.679 -5.863 1.00 98.19 156 PRO A N 1
ATOM 1194 C CA . PRO A 1 156 ? -10.402 -6.751 -6.131 1.00 98.19 156 PRO A CA 1
ATOM 1195 C C . PRO A 1 156 ? -11.028 -5.345 -6.204 1.00 98.19 156 PRO A C 1
ATOM 1197 O O . PRO A 1 156 ? -10.742 -4.528 -5.328 1.00 98.19 156 PRO A O 1
ATOM 1200 N N . PRO A 1 157 ? -11.957 -5.080 -7.145 1.00 98.25 157 PRO A N 1
ATOM 1201 C CA . PRO A 1 157 ? -12.685 -3.804 -7.233 1.00 98.25 157 PRO A CA 1
ATOM 1202 C C . PRO A 1 157 ? -13.503 -3.431 -5.987 1.00 98.25 157 PRO A C 1
ATOM 1204 O O . PRO A 1 157 ? -13.994 -2.316 -5.883 1.00 98.25 157 PRO A O 1
ATOM 1207 N N . ALA A 1 158 ? -13.687 -4.366 -5.050 1.00 98.12 158 ALA A N 1
ATOM 1208 C CA . ALA A 1 158 ? -14.314 -4.095 -3.760 1.00 98.12 158 ALA A CA 1
ATOM 1209 C C . ALA A 1 158 ? -13.468 -3.160 -2.876 1.00 98.12 158 ALA A C 1
ATOM 1211 O O . ALA A 1 158 ? -13.996 -2.557 -1.950 1.00 98.12 158 ALA A O 1
ATOM 1212 N N . ILE A 1 159 ? -12.162 -3.031 -3.132 1.00 97.19 159 ILE A N 1
ATOM 1213 C CA . ILE A 1 159 ? -11.292 -2.142 -2.362 1.00 97.19 159 ILE A CA 1
ATOM 1214 C C . ILE A 1 159 ? -11.543 -0.690 -2.790 1.00 97.19 159 ILE A C 1
ATOM 1216 O O . ILE A 1 159 ? -11.275 -0.353 -3.939 1.00 97.19 159 ILE A O 1
ATOM 1220 N N . PRO A 1 160 ? -11.984 0.201 -1.884 1.00 97.06 160 PRO A N 1
ATOM 1221 C CA . PRO A 1 160 ? -12.403 1.557 -2.237 1.00 97.06 160 PRO A CA 1
ATOM 1222 C C . PRO A 1 160 ? -11.242 2.508 -2.548 1.00 97.06 160 PRO A C 1
ATOM 1224 O O . PRO A 1 160 ? -11.472 3.622 -3.018 1.00 97.06 160 PRO A O 1
ATOM 1227 N N . GLY A 1 161 ? -9.997 2.136 -2.233 1.00 96.56 161 GLY A N 1
ATOM 1228 C CA . GLY A 1 161 ? -8.870 3.026 -2.469 1.00 96.56 161 GLY A CA 1
ATOM 1229 C C . GLY A 1 161 ? -7.488 2.431 -2.229 1.00 96.56 161 GLY A C 1
ATOM 1230 O O . GLY A 1 161 ? -7.279 1.557 -1.383 1.00 96.56 161 GLY A O 1
ATOM 1231 N N . VAL A 1 162 ? -6.530 2.990 -2.971 1.00 97.69 162 VAL A N 1
ATOM 1232 C CA . VAL A 1 162 ? -5.094 2.725 -2.863 1.00 97.69 162 VAL A CA 1
ATOM 1233 C C . VAL A 1 162 ? -4.388 4.028 -2.490 1.00 97.69 162 VAL A C 1
ATOM 1235 O O . VAL A 1 162 ? -4.479 5.023 -3.207 1.00 97.69 162 VAL A O 1
ATOM 1238 N N . THR A 1 163 ? -3.673 4.031 -1.369 1.00 96.31 163 THR A N 1
ATOM 1239 C CA . THR A 1 163 ? -2.930 5.183 -0.846 1.00 96.31 163 THR A CA 1
ATOM 1240 C C . THR A 1 163 ? -1.437 4.867 -0.850 1.00 96.31 163 THR A C 1
ATOM 1242 O O . THR A 1 163 ? -0.917 4.389 0.154 1.00 96.31 163 THR A O 1
ATOM 1245 N N . PHE A 1 164 ? -0.754 5.081 -1.979 1.00 96.12 164 PHE A N 1
ATOM 1246 C CA . PHE A 1 164 ? 0.666 4.737 -2.136 1.00 96.12 164 PHE A CA 1
ATOM 1247 C C . PHE A 1 164 ? 1.557 5.349 -1.049 1.00 96.12 164 PHE A C 1
ATOM 1249 O O . PHE A 1 164 ? 1.406 6.519 -0.689 1.00 96.12 164 PHE A O 1
ATOM 1256 N N . LEU A 1 165 ? 2.524 4.565 -0.570 1.00 92.25 165 LEU A N 1
ATOM 1257 C CA . LEU A 1 165 ? 3.665 5.086 0.183 1.00 92.25 165 LEU A CA 1
ATOM 1258 C C . LEU A 1 165 ? 4.735 5.618 -0.786 1.00 92.25 165 LEU A C 1
ATOM 1260 O O . LEU A 1 165 ? 4.935 5.066 -1.868 1.00 92.25 165 LEU A O 1
ATOM 1264 N N . SER A 1 166 ? 5.413 6.699 -0.398 1.00 90.12 166 SER A N 1
ATOM 1265 C CA . SER A 1 166 ? 6.459 7.343 -1.207 1.00 90.12 166 SER A CA 1
ATOM 1266 C C . SER A 1 166 ? 7.777 6.565 -1.211 1.00 90.12 166 SER A C 1
ATOM 1268 O O . SER A 1 166 ? 8.531 6.641 -2.180 1.00 90.12 166 SER A O 1
ATOM 1270 N N . GLY A 1 167 ? 8.060 5.818 -0.141 1.00 86.62 167 GLY A N 1
ATOM 1271 C CA . GLY A 1 167 ? 9.358 5.178 0.065 1.00 86.62 167 GLY A CA 1
ATOM 1272 C C . GLY A 1 167 ? 10.474 6.226 0.103 1.00 86.62 167 GLY A C 1
ATOM 1273 O O . GLY A 1 167 ? 10.315 7.271 0.735 1.00 86.62 167 GLY A O 1
ATOM 1274 N N . GLY A 1 168 ? 11.574 5.960 -0.605 1.00 85.69 168 GLY A N 1
ATOM 1275 C CA . GLY A 1 168 ? 12.735 6.854 -0.721 1.00 85.69 168 GLY A CA 1
ATOM 1276 C C . GLY A 1 168 ? 12.659 7.915 -1.828 1.00 85.69 168 GLY A C 1
ATOM 1277 O O . GLY A 1 168 ? 13.646 8.608 -2.059 1.00 85.69 168 GLY A O 1
ATOM 1278 N N . GLN A 1 169 ? 11.527 8.044 -2.530 1.00 89.38 169 GLN A N 1
ATOM 1279 C CA . GLN A 1 169 ? 11.368 9.028 -3.608 1.00 89.38 169 GLN A CA 1
ATOM 1280 C C . GLN A 1 169 ? 11.411 10.468 -3.079 1.00 89.38 169 GLN A C 1
ATOM 1282 O O . GLN A 1 169 ? 10.961 10.756 -1.967 1.00 89.38 169 GLN A O 1
ATOM 1287 N N . SER A 1 170 ? 11.896 11.391 -3.912 1.00 91.94 170 SER A N 1
ATOM 1288 C CA . SER A 1 170 ? 11.799 12.827 -3.614 1.00 91.94 170 SER A CA 1
ATOM 1289 C C . SER A 1 170 ? 10.344 13.326 -3.659 1.00 91.94 170 SER A C 1
ATOM 1291 O O . SER A 1 170 ? 9.488 12.709 -4.294 1.00 91.94 170 SER A O 1
ATOM 1293 N N . GLU A 1 171 ? 10.059 14.468 -3.019 1.00 93.75 171 GLU A N 1
ATOM 1294 C CA . GLU A 1 171 ? 8.714 15.077 -3.003 1.00 93.75 171 GLU A CA 1
ATOM 1295 C C . GLU A 1 171 ? 8.172 15.367 -4.416 1.00 93.75 171 GLU A C 1
ATOM 1297 O O . GLU A 1 171 ? 6.991 15.147 -4.699 1.00 93.75 171 GLU A O 1
ATOM 1302 N N . GLU A 1 172 ? 9.041 15.826 -5.318 1.00 94.06 172 GLU A N 1
ATOM 1303 C CA . GLU A 1 172 ? 8.685 16.103 -6.712 1.00 94.06 172 GLU A CA 1
ATOM 1304 C C . GLU A 1 172 ? 8.419 14.799 -7.477 1.00 94.06 172 GLU A C 1
ATOM 1306 O O . GLU A 1 172 ? 7.391 14.650 -8.137 1.00 94.06 172 GLU A O 1
ATOM 1311 N N . GLU A 1 173 ? 9.308 13.814 -7.337 1.00 91.25 173 GLU A N 1
ATOM 1312 C CA . GLU A 1 173 ? 9.208 12.525 -8.025 1.00 91.25 173 GLU A CA 1
ATOM 1313 C C . GLU A 1 173 ? 7.932 11.768 -7.647 1.00 91.25 173 GLU A C 1
ATOM 1315 O O . GLU A 1 173 ? 7.191 11.333 -8.531 1.00 91.25 173 GLU A O 1
ATOM 1320 N N . VAL A 1 174 ? 7.615 11.672 -6.350 1.00 93.56 174 VAL A N 1
ATOM 1321 C CA . VAL A 1 174 ? 6.391 10.991 -5.904 1.00 93.56 174 VAL A CA 1
ATOM 1322 C C . VAL A 1 174 ? 5.137 11.695 -6.430 1.00 93.56 174 VAL A C 1
ATOM 1324 O O . VAL A 1 174 ? 4.165 11.035 -6.803 1.00 93.56 174 VAL A O 1
ATOM 1327 N N . SER A 1 175 ? 5.162 13.028 -6.521 1.00 95.69 175 SER A N 1
ATOM 1328 C CA . SER A 1 175 ? 4.048 13.825 -7.043 1.00 95.69 175 SER A CA 1
ATOM 1329 C C . SER A 1 175 ? 3.850 13.600 -8.543 1.00 95.69 175 SER A C 1
ATOM 1331 O O . SER A 1 175 ? 2.721 13.384 -9.000 1.00 95.69 175 SER A O 1
ATOM 1333 N N . ILE A 1 176 ? 4.942 13.588 -9.312 1.00 95.12 176 ILE A N 1
ATOM 1334 C CA . ILE A 1 176 ? 4.936 13.294 -10.749 1.00 95.12 176 ILE A CA 1
ATOM 1335 C C . ILE A 1 176 ? 4.420 11.874 -11.001 1.00 95.12 176 ILE A C 1
ATOM 1337 O O . ILE A 1 176 ? 3.515 11.695 -11.822 1.00 95.12 176 ILE A O 1
ATOM 1341 N N . ASN A 1 177 ? 4.933 10.886 -10.266 1.00 94.62 177 ASN A N 1
ATOM 1342 C CA . ASN A 1 177 ? 4.555 9.484 -10.421 1.00 94.62 177 ASN A CA 1
ATOM 1343 C C . ASN A 1 177 ? 3.086 9.254 -10.061 1.00 94.62 177 ASN A C 1
ATOM 1345 O O . ASN A 1 177 ? 2.347 8.645 -10.837 1.00 94.62 177 ASN A O 1
ATOM 1349 N N . LEU A 1 178 ? 2.609 9.817 -8.947 1.00 96.69 178 LEU A N 1
ATOM 1350 C CA . LEU A 1 178 ? 1.200 9.724 -8.565 1.00 96.69 178 LEU A CA 1
ATOM 1351 C C . LEU A 1 178 ? 0.279 10.368 -9.614 1.00 96.69 178 LEU A C 1
ATOM 1353 O O . LEU A 1 178 ? -0.770 9.814 -9.956 1.00 96.69 178 LEU A O 1
ATOM 1357 N N . ASN A 1 179 ? 0.661 11.520 -10.164 1.00 97.31 179 ASN A N 1
ATOM 1358 C CA . ASN A 1 179 ? -0.074 12.169 -11.250 1.00 97.31 179 ASN A CA 1
ATOM 1359 C C . ASN A 1 179 ? -0.095 11.304 -12.522 1.00 97.31 179 ASN A C 1
ATOM 1361 O O . ASN A 1 179 ? -1.144 11.169 -13.155 1.00 97.31 179 ASN A O 1
ATOM 1365 N N . ALA A 1 180 ? 1.029 10.682 -12.881 1.00 96.94 180 ALA A N 1
ATOM 1366 C CA . ALA A 1 180 ? 1.125 9.798 -14.038 1.00 96.94 180 ALA A CA 1
ATOM 1367 C C . ALA A 1 180 ? 0.261 8.531 -13.869 1.00 96.94 180 ALA A C 1
ATOM 1369 O O . ALA A 1 180 ? -0.487 8.175 -14.781 1.00 96.94 180 ALA A O 1
ATOM 1370 N N . ILE A 1 181 ? 0.254 7.912 -12.681 1.00 97.44 181 ILE A N 1
ATOM 1371 C CA . ILE A 1 181 ? -0.627 6.779 -12.327 1.00 97.44 181 ILE A CA 1
ATOM 1372 C C . ILE A 1 181 ? -2.104 7.145 -12.543 1.00 97.44 181 ILE A C 1
ATOM 1374 O O . ILE A 1 181 ? -2.867 6.412 -13.186 1.00 97.44 181 ILE A O 1
ATOM 1378 N N . ASN A 1 182 ? -2.513 8.326 -12.075 1.00 97.62 182 ASN A N 1
ATOM 1379 C CA . ASN A 1 182 ? -3.883 8.807 -12.250 1.00 97.62 182 ASN A CA 1
ATOM 1380 C C . ASN A 1 182 ? -4.232 9.091 -13.722 1.00 97.62 182 ASN A C 1
ATOM 1382 O O . ASN A 1 182 ? -5.370 8.856 -14.130 1.00 97.62 182 ASN A O 1
ATOM 1386 N N . LYS A 1 183 ? -3.258 9.488 -14.547 1.00 97.38 183 LYS A N 1
ATOM 1387 C CA . LYS A 1 183 ? -3.427 9.712 -15.996 1.00 97.38 183 LYS A CA 1
ATOM 1388 C C . LYS A 1 183 ? -3.280 8.458 -16.862 1.00 97.38 183 LYS A C 1
ATOM 1390 O O . LYS A 1 183 ? -3.613 8.512 -18.042 1.00 97.38 183 LYS A O 1
ATOM 1395 N N . CYS A 1 184 ? -2.813 7.339 -16.303 1.00 97.62 184 CYS A N 1
ATOM 1396 C CA . CYS A 1 184 ? -2.687 6.072 -17.025 1.00 97.62 184 CYS A CA 1
ATOM 1397 C C . CYS A 1 184 ? -4.025 5.693 -17.702 1.00 97.62 184 CYS A C 1
ATOM 1399 O O . CYS A 1 184 ? -5.057 5.722 -17.025 1.00 97.62 184 CYS A O 1
ATOM 1401 N N . PRO A 1 185 ? -4.048 5.319 -18.995 1.00 97.44 185 PRO A N 1
ATOM 1402 C CA . PRO A 1 185 ? -5.289 5.119 -19.753 1.00 97.44 185 PRO A CA 1
ATOM 1403 C C . PRO A 1 185 ? -6.027 3.805 -19.434 1.00 97.44 185 PRO A C 1
ATOM 1405 O O . PRO A 1 185 ? -7.036 3.499 -20.065 1.00 97.44 185 PRO A O 1
ATOM 1408 N N . LEU A 1 186 ? -5.532 3.009 -18.485 1.00 97.62 186 LEU A N 1
ATOM 1409 C CA . LEU A 1 186 ? -6.190 1.786 -18.033 1.00 97.62 186 LEU A CA 1
ATOM 1410 C C . LEU A 1 186 ? -7.306 2.084 -17.016 1.00 97.62 186 LEU A C 1
ATOM 1412 O O . LEU A 1 186 ? -7.231 3.047 -16.248 1.00 97.62 186 LEU A O 1
ATOM 1416 N N . LEU A 1 187 ? -8.329 1.224 -16.990 1.00 97.12 187 LEU A N 1
ATOM 1417 C CA . LEU A 1 187 ? -9.426 1.296 -16.022 1.00 97.12 187 LEU A CA 1
ATOM 1418 C C . LEU A 1 187 ? -8.904 1.117 -14.587 1.00 97.12 187 LEU A C 1
ATOM 1420 O O . LEU A 1 187 ? -8.220 0.142 -14.292 1.00 97.12 187 LEU A O 1
ATOM 1424 N N . LYS A 1 188 ? -9.266 2.025 -13.685 1.00 97.56 188 LYS A N 1
ATOM 1425 C CA . LYS A 1 188 ? -8.916 1.964 -12.259 1.00 97.56 188 LYS A CA 1
ATOM 1426 C C . LYS A 1 188 ? -10.230 1.986 -11.473 1.00 97.56 188 LYS A C 1
ATOM 1428 O O . LYS A 1 188 ? -10.725 3.088 -11.239 1.00 97.56 188 LYS A O 1
ATOM 1433 N N . PRO A 1 189 ? -10.857 0.813 -11.264 1.00 90.44 189 PRO A N 1
ATOM 1434 C CA . PRO A 1 189 ? -12.142 0.720 -10.583 1.00 90.44 189 PRO A CA 1
ATOM 1435 C C . PRO A 1 189 ? -12.029 1.115 -9.111 1.00 90.44 189 PRO A C 1
ATOM 1437 O O . PRO A 1 189 ? -10.912 0.992 -8.555 1.00 90.44 189 PRO A O 1
#

InterPro domains:
  IPR000741 Fructose-bisphosphate aldolase, class-I [PF00274] (66-189)
  IPR000741 Fructose-bisphosphate aldolase, class-I [PTHR11627] (66-189)
  IPR013785 Aldolase-type TIM barrel [G3DSA:3.20.20.70] (1-65)
  IPR013785 Aldolase-type TIM barrel [G3DSA:3.20.20.70] (66-189)
  IPR029768 Fructose-bisphosphate aldolase class-I active site [PS00158] (116-126)

Sequence (189 aa):
MILFHETLYQKADDGRPFLQVIKSKGGVVGIKVDKGMVPLAGTNGKTTIQGLDGLSERYAQHKDGADFANICHQNGIVPIVEPEILPDGDHDLKRCQYVTEKVLAAVYKALSDHHVYLEGTLLKPNMVTPDHACTQKFSNEEIAMAPVTALQRTVPPAIPGVTFLSGGQSEEEVSINLNAINKCPLLKP